Protein AF-A0A927MYW9-F1 (afdb_monomer)

Radius of gyration: 26.72 Å; Cα contacts (8 Å, |Δi|>4): 398; chains: 1; bounding box: 83×82×39 Å

Foldseek 3Di:
DDDDDFQPPADALVPFDQDAQFDPVLLVQLVVQLVLCLQAPQDDGDRDPPSDPSNHDPLCSNLSSPDALPFEEEEAEDPVGGRRRVSSVSSCVRHVHHHDQQLQGQEYEYAADGLSPLNHDLADPVCSNRGHAYSYEFRDKDDDDDDPPWAKDWDWDDDRNYPGIHIMITTRDHVVSVVSVCVSLDDPDPDDDDPPDPPSSHHYNYDDDDDDDDDDPDPDPDDDDDDDDDDDDDDDDDDDDDDDDDDDD

pLDDT: mean 72.24, std 26.51, range [19.58, 98.44]

Nearest PDB structures (foldseek):
  7z19-assembly1_B  TM=7.738E-01  e=2.610E-08  Escherichia coli
  7z19-assembly1_F  TM=7.400E-01  e=6.288E-08  Escherichia coli

Mean predicted aligned error: 13.54 Å

InterPro domains:
  IPR008772 Bacterial phosphonate metabolism, PhnH [PF05845] (25-181)
  IPR038058 PhnH-like superfamily [G3DSA:3.40.50.11310] (21-185)
  IPR038058 PhnH-like superfamily [SSF159709] (27-182)

Structure (mmCIF, N/CA/C/O backbone):
data_AF-A0A927MYW9-F1
#
_entry.id   AF-A0A927MYW9-F1
#
loop_
_atom_site.group_PDB
_atom_site.id
_atom_site.type_symbol
_atom_site.label_atom_id
_atom_site.label_alt_id
_atom_site.label_comp_id
_atom_site.label_asym_id
_atom_site.label_entity_id
_atom_site.label_seq_id
_atom_site.pdbx_PDB_ins_code
_atom_site.Cartn_x
_atom_site.Cartn_y
_atom_site.Cartn_z
_atom_site.occupancy
_atom_site.B_iso_or_equiv
_atom_site.auth_seq_id
_atom_site.auth_comp_id
_atom_site.auth_asym_id
_atom_site.auth_atom_id
_atom_site.pdbx_PDB_model_num
ATOM 1 N N . MET A 1 1 ? -16.262 -13.239 -12.801 1.00 37.88 1 MET A N 1
ATOM 2 C CA . MET A 1 1 ? -16.946 -12.351 -11.835 1.00 37.88 1 MET A CA 1
ATOM 3 C C . MET A 1 1 ? -16.305 -10.982 -11.973 1.00 37.88 1 MET A C 1
ATOM 5 O O . MET A 1 1 ? -15.136 -10.838 -11.651 1.00 37.88 1 MET A O 1
ATOM 9 N N . THR A 1 2 ? -17.023 -10.043 -12.575 1.00 35.66 2 THR A N 1
ATOM 10 C CA . THR A 1 2 ? -16.534 -8.723 -12.994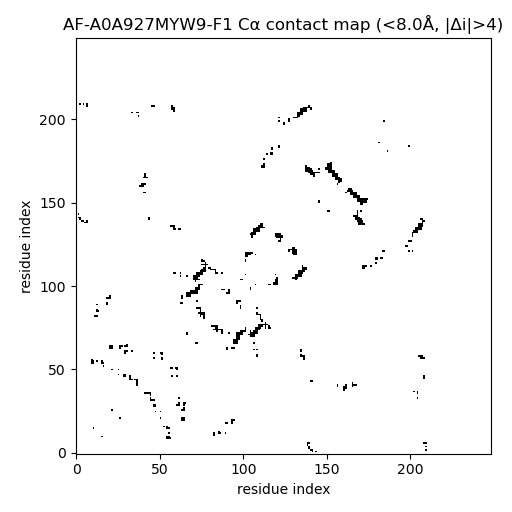 1.00 35.66 2 THR A CA 1
ATOM 11 C C . THR A 1 2 ? -16.498 -7.770 -11.798 1.00 35.66 2 THR A C 1
ATOM 13 O O . THR A 1 2 ? -17.483 -7.691 -11.069 1.00 35.66 2 THR A O 1
ATOM 16 N N . LEU A 1 3 ? -15.393 -7.052 -11.582 1.00 40.16 3 LEU A N 1
ATOM 17 C CA . LEU A 1 3 ? -15.309 -5.970 -10.594 1.00 40.16 3 LEU A CA 1
ATOM 18 C C . LEU A 1 3 ? -15.014 -4.659 -11.329 1.00 40.16 3 LEU A C 1
ATOM 20 O O . LEU A 1 3 ? -13.873 -4.217 -11.407 1.00 40.16 3 LEU A O 1
ATOM 24 N N . THR A 1 4 ? -16.047 -4.050 -11.906 1.00 34.31 4 THR A N 1
ATOM 25 C CA . THR A 1 4 ? -15.980 -2.677 -12.419 1.00 34.31 4 THR A CA 1
ATOM 26 C C . THR A 1 4 ? -16.452 -1.757 -11.301 1.00 34.31 4 THR A C 1
ATOM 28 O O . THR A 1 4 ? -17.640 -1.736 -10.990 1.00 34.31 4 THR A O 1
ATOM 31 N N . ALA A 1 5 ? -15.548 -1.011 -10.668 1.00 42.38 5 ALA A N 1
ATOM 32 C CA . ALA A 1 5 ? -15.957 0.081 -9.793 1.00 42.38 5 ALA A CA 1
ATOM 33 C C . ALA A 1 5 ? -15.071 1.303 -9.997 1.00 42.38 5 ALA A C 1
ATOM 35 O O . ALA A 1 5 ? -13.843 1.229 -10.000 1.00 42.38 5 ALA A O 1
ATOM 36 N N . THR A 1 6 ? -15.735 2.442 -10.129 1.00 40.94 6 THR A N 1
ATOM 37 C CA . THR A 1 6 ? -15.137 3.762 -10.004 1.00 40.94 6 THR A CA 1
ATOM 38 C C . THR A 1 6 ? -14.685 3.929 -8.557 1.00 40.94 6 THR A C 1
ATOM 40 O O . THR A 1 6 ? -15.518 4.030 -7.660 1.00 40.94 6 THR A O 1
ATOM 43 N N . THR A 1 7 ? -13.373 3.923 -8.307 1.00 50.31 7 THR A N 1
ATOM 44 C CA . THR A 1 7 ? -12.825 4.293 -6.994 1.00 50.31 7 THR A CA 1
ATOM 45 C C . THR A 1 7 ? -13.326 5.696 -6.633 1.00 50.31 7 THR A C 1
ATOM 47 O O . THR A 1 7 ? -13.130 6.600 -7.454 1.00 50.31 7 THR A O 1
ATOM 50 N N . PRO A 1 8 ? -13.948 5.914 -5.458 1.00 50.91 8 PRO A N 1
ATOM 51 C CA . PRO A 1 8 ? -14.267 7.266 -5.020 1.00 50.91 8 PRO A CA 1
ATOM 52 C C . PRO A 1 8 ? -12.978 8.106 -4.952 1.00 50.91 8 PRO A C 1
ATOM 54 O O . PRO A 1 8 ? -11.898 7.557 -4.672 1.00 50.91 8 PRO A O 1
ATOM 57 N N . PRO A 1 9 ? -13.048 9.419 -5.247 1.00 55.31 9 PRO A N 1
ATOM 58 C CA . PRO A 1 9 ? -11.905 10.303 -5.062 1.00 55.31 9 PRO A CA 1
ATOM 59 C C . PRO A 1 9 ? -11.421 10.171 -3.618 1.00 55.31 9 PRO A C 1
ATOM 61 O O . PRO A 1 9 ? -12.226 10.097 -2.691 1.00 55.31 9 PRO A O 1
ATOM 64 N N . CYS A 1 10 ? -10.105 10.053 -3.429 1.00 60.91 10 CYS A N 1
ATOM 65 C CA . CYS A 1 10 ? -9.566 10.040 -2.077 1.00 60.91 10 CYS A CA 1
ATOM 66 C C . CYS A 1 10 ? -9.876 11.372 -1.420 1.00 60.91 10 CYS A C 1
ATOM 68 O O . CYS A 1 10 ? -9.510 12.404 -1.980 1.00 60.91 10 CYS A O 1
ATOM 70 N N . THR A 1 11 ? -10.453 11.357 -0.227 1.00 76.75 11 THR A N 1
ATOM 71 C CA . THR A 1 11 ? -10.378 12.540 0.618 1.00 76.75 11 THR A CA 1
ATOM 72 C C . THR A 1 11 ? -8.920 12.744 1.025 1.00 76.75 11 THR A C 1
ATOM 74 O O . THR A 1 11 ? -8.195 11.760 1.249 1.00 76.75 11 THR A O 1
ATOM 77 N N . ALA A 1 12 ? -8.475 13.999 1.081 1.00 85.81 12 ALA A N 1
ATOM 78 C CA . ALA A 1 12 ? -7.130 14.316 1.533 1.00 85.81 12 ALA A CA 1
ATOM 79 C C . ALA A 1 12 ? -6.931 13.789 2.969 1.00 85.81 12 ALA A C 1
ATOM 81 O O . ALA A 1 12 ? -7.894 13.753 3.739 1.00 85.81 12 ALA A O 1
ATOM 82 N N . PRO A 1 13 ? -5.711 13.386 3.366 1.00 89.25 13 PRO A N 1
ATOM 83 C CA . PRO A 1 13 ? -5.468 12.831 4.699 1.00 89.25 13 PRO A CA 1
ATOM 84 C C . PRO A 1 13 ? -5.911 13.738 5.854 1.00 89.25 13 PRO A C 1
ATOM 86 O O . PRO A 1 13 ? -6.336 13.242 6.893 1.00 89.25 13 PRO A O 1
ATOM 89 N N . ASN A 1 14 ? -5.863 15.059 5.663 1.00 88.12 14 ASN A N 1
ATOM 90 C CA . ASN A 1 14 ? -6.309 16.039 6.659 1.00 88.12 14 ASN A CA 1
ATOM 91 C C . ASN A 1 14 ? -7.825 16.012 6.912 1.00 88.12 14 ASN A C 1
ATOM 93 O O . ASN A 1 14 ? -8.270 16.440 7.973 1.00 88.12 14 ASN A O 1
ATOM 97 N N . ASP A 1 15 ? -8.598 15.472 5.972 1.00 90.56 15 ASP A N 1
ATOM 98 C CA . ASP A 1 15 ? -10.052 15.341 6.063 1.00 90.56 15 ASP A CA 1
ATOM 99 C C . ASP A 1 15 ? -10.475 13.936 6.520 1.00 90.56 15 ASP A C 1
ATOM 101 O O . ASP A 1 15 ? -11.664 13.602 6.549 1.00 90.56 15 ASP A O 1
ATOM 105 N N . TRP A 1 16 ? -9.515 13.059 6.830 1.00 93.38 16 TRP A N 1
ATOM 106 C CA . TRP A 1 16 ? -9.838 11.740 7.351 1.00 93.38 16 TRP A CA 1
ATOM 107 C C . TRP A 1 16 ? -10.430 11.849 8.757 1.00 93.38 16 TRP A C 1
ATOM 109 O O . TRP A 1 16 ? -10.003 12.682 9.563 1.00 93.38 16 TRP A O 1
ATOM 119 N N . PRO A 1 17 ? -11.376 10.962 9.111 1.00 92.62 17 PRO A N 1
ATOM 120 C CA . PRO A 1 17 ? -11.750 10.800 10.505 1.00 92.62 17 PRO A CA 1
ATOM 121 C C . PRO A 1 17 ? -10.520 10.397 11.324 1.00 92.62 17 PRO A C 1
ATOM 123 O O . PRO A 1 17 ? -9.561 9.821 10.802 1.00 92.62 17 PRO A O 1
ATOM 126 N N . THR A 1 18 ? -10.563 10.642 12.634 1.00 93.56 18 THR A N 1
ATOM 127 C CA . THR A 1 18 ? -9.498 10.200 13.539 1.00 93.56 18 THR A CA 1
ATOM 128 C C . THR A 1 18 ? -9.282 8.694 13.405 1.00 93.56 18 THR A C 1
ATOM 130 O O . THR A 1 18 ? -10.129 7.890 13.805 1.00 93.56 18 THR A O 1
ATOM 133 N N . LEU A 1 19 ? -8.131 8.319 12.850 1.00 94.06 19 LEU A N 1
ATOM 134 C CA . LEU A 1 19 ? -7.742 6.926 12.707 1.00 94.06 19 LEU A CA 1
ATOM 135 C C . LEU A 1 19 ? -7.475 6.300 14.078 1.00 94.06 19 LEU A C 1
ATOM 137 O O . LEU A 1 19 ? -6.975 6.944 15.002 1.00 94.06 19 LEU A O 1
ATOM 141 N N . ARG A 1 20 ? -7.799 5.015 14.195 1.00 94.50 20 ARG A N 1
ATOM 142 C CA . ARG A 1 20 ? -7.529 4.191 15.374 1.00 94.50 20 ARG A CA 1
ATOM 143 C C . ARG A 1 20 ? -6.823 2.916 14.942 1.00 94.50 20 ARG A C 1
ATOM 145 O O . ARG A 1 20 ? -6.935 2.506 13.787 1.00 94.50 20 ARG A O 1
ATOM 152 N N . ALA A 1 21 ? -6.117 2.293 15.881 1.00 94.88 21 ALA A N 1
ATOM 153 C CA . ALA A 1 21 ? -5.555 0.971 15.660 1.00 94.88 21 ALA A CA 1
ATOM 154 C C . ALA A 1 21 ? -6.680 -0.016 15.318 1.00 94.88 21 ALA A C 1
ATOM 156 O O . ALA A 1 21 ? -7.791 0.081 15.851 1.00 94.88 21 ALA A O 1
ATOM 157 N N . LEU A 1 22 ? -6.391 -0.959 14.423 1.00 95.94 22 LEU A N 1
ATOM 158 C CA . LEU A 1 22 ? -7.356 -1.989 14.060 1.00 95.94 22 LEU A CA 1
ATOM 159 C C . LEU A 1 22 ? -7.646 -2.885 15.274 1.00 95.94 22 LEU A C 1
ATOM 161 O O . LEU A 1 22 ? -6.708 -3.263 15.982 1.00 95.94 22 LEU A O 1
ATOM 165 N N . PRO A 1 23 ? -8.910 -3.293 15.498 1.00 96.56 23 PRO A N 1
ATOM 166 C CA . PRO A 1 23 ? -9.216 -4.365 16.439 1.00 96.56 23 PRO A CA 1
ATOM 167 C C . PRO A 1 23 ? -8.397 -5.619 16.111 1.00 96.56 23 PRO A C 1
ATOM 169 O O . PRO A 1 23 ? -8.165 -5.903 14.934 1.00 96.56 23 PRO A O 1
ATOM 172 N N . GLY A 1 24 ? -7.991 -6.386 17.128 1.00 96.44 24 GLY A N 1
ATOM 173 C CA . GLY A 1 24 ? -7.099 -7.542 16.955 1.00 96.44 24 GLY A CA 1
ATOM 174 C C . GLY A 1 24 ? -7.575 -8.533 15.885 1.00 96.44 24 GLY A C 1
ATOM 175 O O . GLY A 1 24 ? -6.798 -8.912 15.008 1.00 96.44 24 GLY A O 1
ATOM 176 N N . ASP A 1 25 ? -8.868 -8.866 15.885 1.00 97.31 25 ASP A N 1
ATOM 177 C CA . ASP A 1 25 ? -9.461 -9.772 14.895 1.00 97.31 25 ASP A CA 1
ATOM 178 C C . ASP A 1 25 ? -9.417 -9.197 13.472 1.00 97.31 25 ASP A C 1
ATOM 180 O O . ASP A 1 25 ? -9.065 -9.902 12.525 1.00 97.31 25 ASP A O 1
ATOM 184 N N . THR A 1 26 ? -9.723 -7.907 13.307 1.00 96.69 26 THR A N 1
ATOM 185 C CA . THR A 1 26 ? -9.655 -7.219 12.008 1.00 96.69 26 THR A CA 1
ATOM 186 C C . THR A 1 26 ? -8.215 -7.135 11.508 1.00 96.69 26 THR A C 1
ATOM 188 O O . THR A 1 26 ? -7.959 -7.431 10.340 1.00 96.69 26 THR A O 1
ATOM 191 N N . SER A 1 27 ? -7.268 -6.792 12.388 1.00 97.25 27 SER A N 1
ATOM 192 C CA . SER A 1 27 ? -5.836 -6.752 12.071 1.00 97.25 27 SER A CA 1
ATOM 193 C C . SER A 1 27 ? -5.341 -8.114 11.581 1.00 97.25 27 SER A C 1
ATOM 195 O O . SER A 1 27 ? -4.702 -8.214 10.533 1.00 97.25 27 SER A O 1
ATOM 197 N N . GLN A 1 28 ? -5.733 -9.196 12.261 1.00 97.69 28 GLN A N 1
ATOM 198 C CA . GLN A 1 28 ? -5.361 -10.551 11.865 1.00 97.69 28 GLN A CA 1
ATOM 199 C C . GLN A 1 28 ? -5.942 -10.946 10.501 1.00 97.69 28 GLN A C 1
ATOM 201 O O . GLN A 1 28 ? -5.243 -11.554 9.685 1.00 97.69 28 G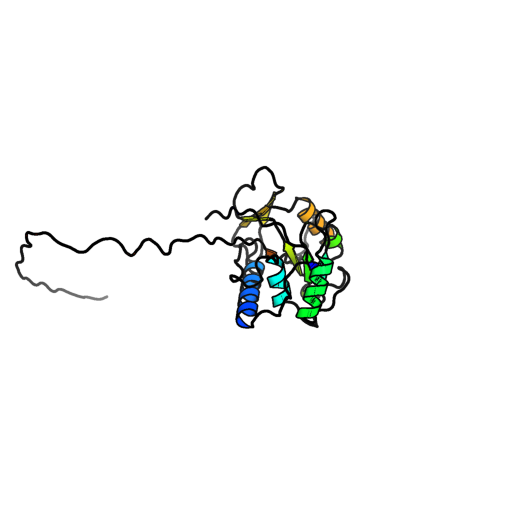LN A O 1
ATOM 206 N N . GLN A 1 29 ? -7.192 -10.576 10.217 1.00 97.00 29 GLN A N 1
ATOM 207 C CA . GLN A 1 29 ? -7.800 -10.849 8.916 1.00 97.00 29 GLN A CA 1
ATOM 208 C C . GLN A 1 29 ? -7.107 -10.069 7.788 1.00 97.00 29 GLN A C 1
ATOM 210 O O . GLN A 1 29 ? -6.850 -10.640 6.724 1.00 97.00 29 GLN A O 1
ATOM 215 N N . VAL A 1 30 ? -6.741 -8.801 8.023 1.00 96.50 30 VAL A N 1
ATOM 216 C CA . VAL A 1 30 ? -5.924 -8.008 7.086 1.00 96.50 30 VAL A CA 1
ATOM 217 C C . VAL A 1 30 ? -4.561 -8.671 6.876 1.00 96.50 30 VAL A C 1
ATOM 219 O O . VAL A 1 30 ? -4.172 -8.906 5.732 1.00 96.50 30 VAL A O 1
ATOM 222 N N . PHE A 1 31 ? -3.872 -9.068 7.950 1.00 96.50 31 PHE A N 1
ATOM 223 C CA . PHE A 1 31 ? -2.604 -9.798 7.877 1.00 96.50 31 PHE A CA 1
ATOM 224 C C . PHE A 1 31 ? -2.725 -11.064 7.017 1.00 96.50 31 PHE A C 1
ATOM 226 O O . PHE A 1 31 ? -1.898 -11.294 6.135 1.00 96.50 31 PHE A O 1
ATOM 233 N N . ARG A 1 32 ? -3.778 -11.872 7.206 1.00 96.12 32 ARG A N 1
ATOM 234 C CA . ARG A 1 32 ? -4.016 -13.086 6.403 1.00 96.12 32 ARG A CA 1
ATOM 235 C C . ARG A 1 32 ? -4.283 -12.779 4.932 1.00 96.12 32 ARG A C 1
ATOM 237 O O . ARG A 1 32 ? -3.805 -13.518 4.065 1.00 96.12 32 ARG A O 1
ATOM 244 N N . ALA A 1 33 ? -5.027 -11.714 4.638 1.00 93.31 33 ALA A N 1
ATOM 245 C CA . ALA A 1 33 ? -5.262 -11.268 3.268 1.00 93.31 33 ALA A CA 1
ATOM 246 C C . ALA A 1 33 ? -3.949 -10.843 2.590 1.00 93.31 33 ALA A C 1
ATOM 248 O O . ALA A 1 33 ? -3.693 -11.254 1.453 1.00 93.31 33 ALA A O 1
ATOM 249 N N . CYS A 1 34 ? -3.087 -10.116 3.310 1.00 93.62 34 CYS A N 1
ATOM 250 C CA . CYS A 1 34 ? -1.749 -9.746 2.855 1.00 93.62 34 CYS A CA 1
ATOM 251 C C . CYS A 1 34 ? -0.868 -10.981 2.637 1.00 93.62 34 CYS A C 1
ATOM 253 O O . CYS A 1 34 ? -0.324 -11.162 1.552 1.00 93.62 34 CYS A O 1
ATOM 255 N N . LEU A 1 35 ? -0.777 -11.882 3.620 1.00 92.62 35 LEU A N 1
ATOM 256 C CA . LEU A 1 35 ? 0.000 -13.120 3.520 1.00 92.62 35 LEU A CA 1
ATOM 257 C C . LEU A 1 35 ? -0.418 -13.943 2.293 1.00 92.62 35 LEU A C 1
ATOM 259 O O . LEU A 1 35 ? 0.432 -14.431 1.553 1.00 92.62 35 LEU A O 1
ATOM 263 N N . THR A 1 36 ? -1.726 -14.061 2.054 1.00 89.94 36 THR A N 1
ATOM 264 C CA . THR A 1 36 ? -2.269 -14.798 0.907 1.00 89.94 36 THR A CA 1
ATOM 265 C C . THR A 1 36 ? -1.873 -14.148 -0.417 1.00 89.94 36 THR A C 1
ATOM 267 O O . THR A 1 36 ? -1.404 -14.855 -1.308 1.00 89.94 36 THR A O 1
ATOM 270 N N . ALA A 1 37 ? -2.006 -12.822 -0.540 1.00 88.44 37 ALA A N 1
ATOM 271 C CA . ALA A 1 37 ? -1.615 -12.089 -1.747 1.00 88.44 37 ALA A CA 1
ATOM 272 C C . ALA A 1 37 ? -0.109 -12.216 -2.032 1.00 88.44 37 ALA A C 1
ATOM 274 O O . ALA A 1 37 ? 0.302 -12.431 -3.170 1.00 88.44 37 ALA A O 1
ATOM 275 N N . LEU A 1 38 ? 0.717 -12.152 -0.985 1.00 86.62 38 LEU A N 1
ATOM 276 C CA . LEU A 1 38 ? 2.171 -12.264 -1.100 1.00 86.62 38 LEU A CA 1
ATOM 277 C C . LEU A 1 38 ? 2.638 -13.690 -1.420 1.00 86.62 38 LEU A C 1
ATOM 279 O O . LEU A 1 38 ? 3.631 -13.867 -2.122 1.00 86.62 38 LEU A O 1
ATOM 283 N N . ALA A 1 39 ? 1.941 -14.708 -0.909 1.00 87.38 39 ALA A N 1
ATOM 284 C CA . ALA A 1 39 ? 2.246 -16.113 -1.170 1.00 87.38 39 ALA A CA 1
ATOM 285 C C . ALA A 1 39 ? 1.733 -16.601 -2.535 1.00 87.38 39 ALA A C 1
ATOM 287 O O . ALA A 1 39 ? 2.205 -1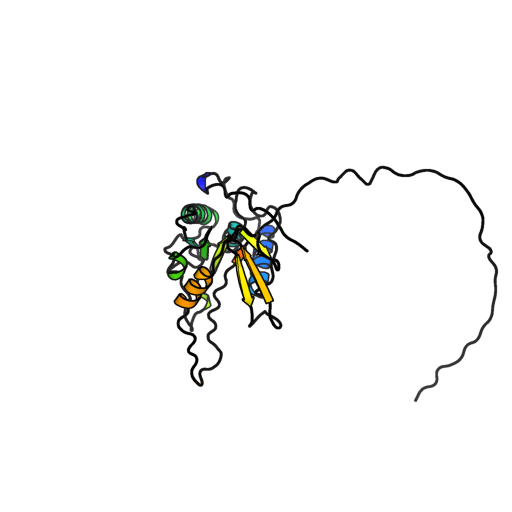7.624 -3.033 1.00 87.38 39 ALA A O 1
ATOM 288 N N . ARG A 1 40 ? 0.754 -15.904 -3.129 1.00 87.00 40 ARG A N 1
ATOM 289 C CA . ARG A 1 40 ? 0.129 -16.253 -4.414 1.00 87.00 40 ARG A CA 1
ATOM 290 C C . ARG A 1 40 ? 0.055 -15.025 -5.328 1.00 87.00 40 ARG A C 1
ATOM 292 O O . ARG A 1 40 ? -1.031 -14.468 -5.506 1.00 87.00 40 ARG A O 1
ATOM 299 N N . PRO A 1 41 ? 1.188 -14.595 -5.914 1.00 86.25 41 PRO A N 1
ATOM 300 C CA . PRO A 1 41 ? 1.210 -13.446 -6.812 1.00 86.25 41 PRO A CA 1
ATOM 301 C C . PRO A 1 41 ? 0.189 -13.591 -7.948 1.00 86.25 41 PRO A C 1
ATOM 303 O O . PRO A 1 41 ? 0.059 -14.659 -8.543 1.00 86.25 41 PRO A O 1
ATOM 306 N N . GLY A 1 42 ? -0.546 -12.516 -8.237 1.00 83.00 42 GLY A N 1
ATOM 307 C CA . GLY A 1 42 ? -1.635 -12.505 -9.224 1.00 83.00 42 GLY A CA 1
ATOM 308 C C . GLY A 1 42 ? -3.010 -12.857 -8.658 1.00 83.00 42 GLY A C 1
ATOM 309 O O . GLY A 1 42 ? -4.016 -12.580 -9.300 1.00 83.00 42 GLY A O 1
ATOM 310 N N . MET A 1 43 ? -3.091 -13.399 -7.439 1.00 83.62 43 MET A N 1
ATOM 311 C CA . MET A 1 43 ? -4.372 -13.602 -6.765 1.00 83.62 43 MET A CA 1
ATOM 312 C C . MET A 1 43 ? -4.848 -12.299 -6.111 1.00 83.62 43 MET A C 1
ATOM 314 O O . MET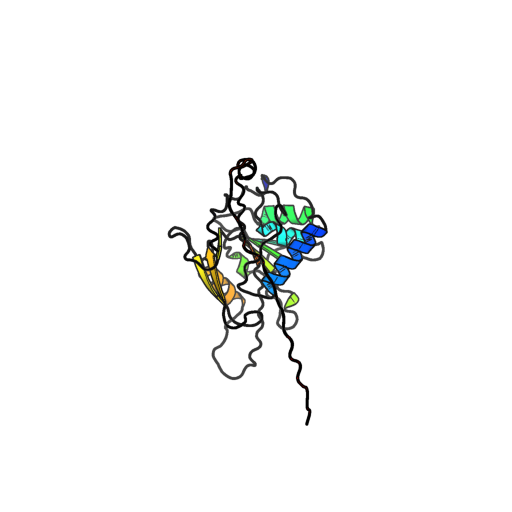 A 1 43 ? -4.216 -11.795 -5.183 1.00 83.62 43 MET A O 1
ATOM 318 N N . VAL A 1 44 ? -6.002 -11.785 -6.543 1.00 86.50 44 VAL A N 1
ATOM 319 C CA . VAL A 1 44 ? -6.667 -10.654 -5.879 1.00 86.50 44 VAL A CA 1
ATOM 320 C C . VAL A 1 44 ? -7.320 -11.140 -4.583 1.00 86.50 44 VAL A C 1
ATOM 322 O O . VAL A 1 44 ? -8.204 -12.000 -4.604 1.00 86.50 44 VAL A O 1
ATOM 325 N N . THR A 1 45 ? -6.898 -10.587 -3.446 1.00 88.06 45 THR A N 1
ATOM 326 C CA . THR A 1 45 ? -7.499 -10.856 -2.134 1.00 88.06 45 THR A CA 1
ATOM 327 C C . THR A 1 45 ? -8.372 -9.687 -1.696 1.00 88.06 45 THR A C 1
ATOM 329 O O . THR A 1 45 ? -8.123 -8.531 -2.035 1.00 88.06 45 THR A O 1
ATOM 332 N N . ARG A 1 46 ? -9.436 -9.988 -0.947 1.00 88.38 46 ARG A N 1
ATOM 333 C CA . ARG A 1 46 ? -10.308 -8.963 -0.370 1.00 88.38 46 ARG A CA 1
ATOM 334 C C . ARG A 1 46 ? -9.896 -8.695 1.067 1.00 88.38 46 ARG A C 1
ATOM 336 O O . ARG A 1 46 ? -9.751 -9.629 1.851 1.00 88.38 46 ARG A O 1
ATOM 343 N N . LEU A 1 47 ? -9.746 -7.418 1.397 1.00 89.94 47 LEU A N 1
ATOM 344 C CA . LEU A 1 47 ? -9.630 -6.972 2.781 1.00 89.94 47 LEU A CA 1
ATOM 345 C C . LEU A 1 47 ? -10.995 -7.065 3.490 1.00 89.94 47 LEU A C 1
ATOM 347 O O . LEU A 1 47 ? -12.023 -7.008 2.805 1.00 89.94 47 LEU A O 1
ATOM 351 N N . PRO A 1 48 ? -11.024 -7.204 4.829 1.00 91.06 48 PRO A N 1
ATOM 352 C CA . PRO A 1 48 ? -12.263 -7.268 5.600 1.00 91.06 48 PRO A CA 1
ATOM 353 C C . PRO A 1 48 ? -13.126 -6.028 5.396 1.00 91.06 48 PRO A C 1
ATOM 355 O O . PRO A 1 48 ? -12.612 -4.912 5.275 1.00 91.06 48 PRO A O 1
ATOM 358 N N . ALA A 1 49 ? -14.444 -6.219 5.376 1.00 88.81 49 ALA A N 1
ATOM 359 C CA . ALA A 1 49 ? -15.360 -5.111 5.174 1.00 88.81 49 ALA A CA 1
ATOM 360 C C . ALA A 1 49 ? -15.308 -4.107 6.331 1.00 88.81 49 ALA A C 1
ATOM 362 O O . ALA A 1 49 ? -15.298 -4.514 7.490 1.00 88.81 49 ALA A O 1
ATOM 363 N N . GLY A 1 50 ? -15.249 -2.810 6.014 1.00 89.19 50 GLY A N 1
ATOM 364 C CA . GLY A 1 50 ? -15.186 -1.750 7.023 1.00 89.19 50 GLY A CA 1
ATOM 365 C C . GLY A 1 50 ? -13.914 -1.772 7.876 1.00 89.19 50 GLY A C 1
ATOM 366 O O . GLY A 1 50 ? -13.908 -1.205 8.965 1.00 89.19 50 GLY A O 1
ATOM 367 N N . CYS A 1 51 ? -12.837 -2.433 7.422 1.00 91.19 51 CYS A N 1
ATOM 368 C CA . CYS A 1 51 ? -11.562 -2.428 8.149 1.00 91.19 51 CYS A CA 1
ATOM 369 C C . CYS A 1 51 ? -10.967 -1.020 8.287 1.00 91.19 51 CYS A C 1
ATOM 371 O O . CYS A 1 51 ? -10.254 -0.753 9.247 1.00 91.19 51 CYS A O 1
ATOM 373 N N . VAL A 1 52 ? -11.294 -0.118 7.364 1.00 92.50 52 VAL A N 1
ATOM 374 C CA . VAL A 1 52 ? -11.042 1.320 7.461 1.00 92.50 52 VAL A CA 1
ATOM 375 C C . VAL A 1 52 ? -12.328 2.079 7.112 1.00 92.50 52 VAL A C 1
ATOM 377 O O . VAL A 1 52 ? -13.177 1.516 6.415 1.00 92.50 52 VAL A O 1
ATOM 380 N N . PRO A 1 53 ? -12.502 3.327 7.588 1.00 91.25 53 PRO A N 1
ATOM 381 C CA . PRO A 1 53 ? -13.626 4.174 7.188 1.00 91.25 53 PRO A CA 1
ATOM 382 C C . PRO A 1 53 ? -13.674 4.386 5.670 1.00 91.25 53 PRO A C 1
ATOM 384 O O . PRO A 1 53 ? -12.627 4.466 5.038 1.00 91.25 53 PRO A O 1
ATOM 387 N N . ASP A 1 54 ? -14.866 4.555 5.092 1.00 87.12 54 ASP A N 1
ATOM 388 C CA . ASP A 1 54 ? -15.044 4.656 3.630 1.00 87.12 54 ASP A CA 1
ATOM 389 C C . ASP A 1 54 ? -14.316 5.853 2.988 1.00 87.12 54 ASP A C 1
ATOM 391 O O . ASP A 1 54 ? -13.947 5.805 1.814 1.00 87.12 54 ASP A O 1
ATOM 395 N N . SER A 1 55 ? -14.075 6.923 3.752 1.00 88.56 55 SER A N 1
ATOM 396 C CA . SER A 1 55 ? -13.296 8.088 3.311 1.00 88.56 55 SER A CA 1
ATOM 397 C C . SER A 1 55 ? -11.781 7.841 3.290 1.00 88.56 55 SER A C 1
ATOM 399 O O . SER A 1 55 ? -11.029 8.659 2.762 1.00 88.56 55 SER A O 1
ATOM 401 N N . VAL A 1 56 ? -11.322 6.728 3.870 1.00 90.75 56 VAL A N 1
ATOM 402 C CA . VAL A 1 56 ? -9.912 6.348 3.974 1.00 90.75 56 VAL A CA 1
ATOM 403 C C . VAL A 1 56 ? -9.627 5.260 2.937 1.00 90.75 56 VAL A C 1
ATOM 405 O O . VAL A 1 56 ? -10.300 4.229 2.904 1.00 90.75 56 VAL A O 1
ATOM 408 N N . PRO A 1 57 ? -8.615 5.431 2.075 1.00 91.00 57 PRO A N 1
ATOM 409 C CA . PRO A 1 57 ? -8.337 4.451 1.042 1.00 91.00 57 PRO A CA 1
ATOM 410 C C . PRO A 1 57 ? -7.842 3.125 1.630 1.00 91.00 57 PRO A C 1
ATOM 412 O O . PRO A 1 57 ? -6.974 3.085 2.498 1.00 91.00 57 PRO A O 1
ATOM 415 N N . ALA A 1 58 ? -8.343 2.015 1.083 1.00 90.56 58 ALA A N 1
ATOM 416 C CA . ALA A 1 58 ? -8.090 0.663 1.590 1.00 90.56 58 ALA A CA 1
ATOM 417 C C . ALA A 1 58 ? -6.603 0.256 1.648 1.00 90.56 58 ALA A C 1
ATOM 419 O O . ALA A 1 58 ? -6.241 -0.627 2.424 1.00 90.56 58 ALA A O 1
ATOM 420 N N . VAL A 1 59 ? -5.732 0.921 0.877 1.00 93.31 59 VAL A N 1
ATOM 421 C CA . VAL A 1 59 ? -4.266 0.752 0.930 1.00 93.31 59 VAL A CA 1
ATOM 422 C C . VAL A 1 59 ? -3.674 1.038 2.310 1.00 93.31 59 VAL A C 1
ATOM 424 O O . VAL A 1 59 ? -2.603 0.539 2.647 1.00 93.31 59 VAL A O 1
ATOM 427 N N . VAL A 1 60 ? -4.393 1.797 3.133 1.00 95.62 60 VAL A N 1
ATOM 428 C CA . VAL A 1 60 ? -4.010 2.118 4.504 1.00 95.62 60 VAL A CA 1
ATOM 429 C C . VAL A 1 60 ? -4.146 0.910 5.435 1.00 95.62 60 VAL A C 1
ATOM 431 O O . VAL A 1 60 ? -3.379 0.788 6.387 1.00 95.62 60 VAL A O 1
ATOM 434 N N . ALA A 1 61 ? -5.077 -0.013 5.170 1.00 96.00 61 ALA A N 1
ATOM 435 C CA . ALA A 1 61 ? -5.348 -1.127 6.078 1.00 96.00 61 ALA A CA 1
ATOM 436 C C . ALA A 1 61 ? -4.137 -2.065 6.272 1.00 96.00 61 ALA A C 1
ATOM 438 O O . ALA A 1 61 ? -3.824 -2.366 7.425 1.00 96.00 61 ALA A O 1
ATOM 439 N N . PRO A 1 62 ? -3.400 -2.491 5.221 1.00 96.31 62 PRO A N 1
ATOM 440 C CA . PRO A 1 62 ? -2.145 -3.219 5.398 1.00 96.31 62 PRO A CA 1
ATOM 441 C C . PRO A 1 62 ? -1.116 -2.475 6.249 1.00 96.31 62 PRO A C 1
ATOM 443 O O . PRO A 1 62 ? -0.460 -3.105 7.069 1.00 96.31 62 PRO A O 1
ATOM 446 N N . VAL A 1 63 ? -0.993 -1.153 6.094 1.00 96.81 63 VAL A N 1
ATOM 447 C CA . VAL A 1 63 ? -0.057 -0.354 6.896 1.00 96.81 63 VAL A CA 1
ATOM 448 C C . VAL A 1 63 ? -0.481 -0.387 8.365 1.00 96.81 63 VAL A C 1
ATOM 450 O O . VAL A 1 63 ? 0.304 -0.793 9.212 1.00 96.81 63 VAL A O 1
ATOM 453 N N . LEU A 1 64 ? -1.753 -0.101 8.662 1.00 97.38 64 LEU A N 1
ATOM 454 C CA . LEU A 1 64 ? -2.296 -0.173 10.025 1.00 97.38 64 LEU A CA 1
ATOM 455 C C . LEU A 1 64 ? -2.136 -1.551 10.686 1.00 97.38 64 LEU A C 1
ATOM 457 O O . LEU A 1 64 ? -1.988 -1.622 11.902 1.00 97.38 64 LEU A O 1
ATOM 461 N N . ALA A 1 65 ? -2.216 -2.635 9.912 1.00 97.25 65 ALA A N 1
ATOM 462 C CA . ALA A 1 65 ? -2.127 -3.998 10.434 1.00 97.25 65 ALA A CA 1
ATOM 463 C C . ALA A 1 65 ? -0.686 -4.495 10.622 1.00 97.25 65 ALA A C 1
ATOM 465 O O . ALA A 1 65 ? -0.455 -5.374 11.449 1.00 97.25 65 ALA A O 1
ATOM 466 N N . LEU A 1 66 ? 0.259 -4.004 9.813 1.00 96.56 66 LEU A N 1
ATOM 467 C CA . LEU A 1 66 ? 1.604 -4.580 9.706 1.00 96.56 66 LEU A CA 1
ATOM 468 C C . LEU A 1 66 ? 2.710 -3.693 10.270 1.00 96.56 66 LEU A C 1
ATOM 470 O O . LEU A 1 66 ? 3.813 -4.202 10.468 1.00 96.56 66 LEU A O 1
ATOM 474 N N . THR A 1 67 ? 2.455 -2.401 10.494 1.00 97.31 67 THR A N 1
ATOM 475 C CA . THR A 1 67 ? 3.476 -1.508 11.045 1.00 97.31 67 THR A CA 1
ATOM 476 C C . THR A 1 67 ? 3.381 -1.358 12.557 1.00 97.31 67 THR A C 1
ATOM 478 O O . THR A 1 67 ? 2.291 -1.218 13.106 1.00 97.31 67 THR A O 1
ATOM 481 N N . ASP A 1 68 ? 4.539 -1.309 13.203 1.00 96.69 68 ASP A N 1
ATOM 482 C CA . ASP A 1 68 ? 4.759 -1.030 14.615 1.00 96.69 68 ASP A CA 1
ATOM 483 C C . ASP A 1 68 ? 6.027 -0.167 14.823 1.00 96.69 68 ASP A C 1
ATOM 485 O O . ASP A 1 68 ? 6.652 0.316 13.872 1.00 96.69 68 ASP A O 1
ATOM 489 N N . LEU A 1 69 ? 6.440 0.006 16.084 1.00 97.06 69 LEU A N 1
ATOM 490 C CA . LEU A 1 69 ? 7.624 0.775 16.497 1.00 97.06 69 LEU A CA 1
ATOM 491 C C . LEU A 1 69 ? 8.941 0.365 15.802 1.00 97.06 69 LEU A C 1
ATOM 493 O O . LEU A 1 69 ? 9.860 1.185 15.683 1.00 97.06 69 LEU A O 1
ATOM 497 N N . MET A 1 70 ? 9.050 -0.887 15.361 1.00 95.75 70 MET A N 1
ATOM 498 C CA . MET A 1 70 ? 10.246 -1.486 14.766 1.00 95.75 70 MET A CA 1
ATOM 499 C C . MET A 1 70 ? 10.210 -1.512 13.237 1.00 95.75 70 MET A C 1
ATOM 501 O O . MET A 1 70 ? 11.214 -1.858 12.608 1.00 95.75 70 MET A O 1
ATOM 505 N N . THR A 1 71 ? 9.103 -1.095 12.622 1.00 95.69 71 THR A N 1
ATOM 506 C CA . THR A 1 71 ? 8.947 -1.050 11.166 1.00 95.69 71 THR A CA 1
ATOM 507 C C . THR A 1 71 ? 8.817 0.396 10.679 1.00 95.69 71 THR A C 1
ATOM 509 O O . THR A 1 71 ? 7.713 0.942 10.633 1.00 95.69 71 THR A O 1
ATOM 512 N N . PRO A 1 72 ? 9.928 1.052 10.304 1.00 97.62 72 PRO A N 1
ATOM 513 C CA . PRO A 1 72 ? 9.876 2.377 9.706 1.00 97.62 72 PRO A CA 1
ATOM 514 C C . PRO A 1 72 ? 8.934 2.459 8.500 1.00 97.62 72 PRO A C 1
ATOM 516 O O . PRO A 1 72 ? 8.931 1.568 7.649 1.00 97.62 72 PRO A O 1
ATOM 519 N N . LEU A 1 73 ? 8.180 3.547 8.415 1.00 97.88 73 LEU A N 1
ATOM 520 C CA . LEU A 1 73 ? 7.216 3.833 7.355 1.00 97.88 73 LEU A CA 1
ATOM 521 C C . LEU A 1 73 ? 7.660 5.076 6.576 1.00 97.88 73 LEU A C 1
ATOM 523 O O . LEU A 1 73 ? 8.298 5.969 7.128 1.00 97.88 73 LEU A O 1
ATOM 527 N N . THR A 1 74 ? 7.299 5.158 5.303 1.00 98.44 74 THR A N 1
ATOM 528 C CA . THR A 1 74 ? 7.395 6.386 4.514 1.00 98.44 74 THR A CA 1
ATOM 529 C C . THR A 1 74 ? 6.150 6.570 3.652 1.00 98.44 74 THR A C 1
ATOM 531 O O . THR A 1 74 ? 5.472 5.597 3.312 1.00 98.44 74 THR A O 1
ATOM 534 N N . GLY A 1 75 ? 5.856 7.814 3.292 1.00 97.81 75 GLY A N 1
ATOM 535 C CA . GLY A 1 75 ? 4.885 8.150 2.259 1.00 97.81 75 GLY A CA 1
ATOM 536 C C . GLY A 1 75 ? 5.612 8.587 0.994 1.00 97.81 75 GLY A C 1
ATOM 537 O O . GLY A 1 75 ? 6.551 9.374 1.082 1.00 97.81 75 GLY A O 1
ATOM 538 N N . LEU A 1 76 ? 5.187 8.077 -0.158 1.00 95.69 76 LEU A N 1
ATOM 539 C CA . LEU A 1 76 ? 5.726 8.438 -1.466 1.00 95.69 76 LEU A CA 1
ATOM 540 C C . LEU A 1 76 ? 4.686 9.260 -2.219 1.00 95.69 76 LEU A C 1
ATOM 542 O O . LEU A 1 76 ? 3.670 8.722 -2.673 1.00 95.69 76 LEU A O 1
ATOM 546 N N . ASP A 1 77 ? 4.928 10.561 -2.333 1.00 93.69 77 ASP A N 1
ATOM 547 C CA . ASP A 1 77 ? 4.032 11.435 -3.081 1.00 93.69 77 ASP A CA 1
ATOM 548 C C . ASP A 1 77 ? 4.285 11.301 -4.583 1.00 93.69 77 ASP A C 1
ATOM 550 O O . ASP A 1 77 ? 5.414 11.107 -5.041 1.00 93.69 77 ASP A O 1
ATOM 554 N N . ALA A 1 78 ? 3.213 11.415 -5.356 1.00 89.19 78 ALA A N 1
ATOM 555 C CA . ALA A 1 78 ? 3.280 11.671 -6.786 1.00 89.19 78 ALA A CA 1
ATOM 556 C C . ALA A 1 78 ? 2.873 13.126 -7.035 1.00 89.19 78 ALA A C 1
ATOM 558 O O . ALA A 1 78 ? 2.077 13.682 -6.276 1.00 89.19 78 ALA A O 1
ATOM 559 N N . ALA A 1 79 ? 3.382 13.739 -8.106 1.00 84.38 79 ALA A N 1
ATOM 560 C CA . ALA A 1 79 ? 3.068 15.131 -8.430 1.00 84.38 79 ALA A CA 1
ATOM 561 C C . ALA A 1 79 ? 1.556 15.350 -8.628 1.00 84.38 79 ALA A C 1
ATOM 563 O O . ALA A 1 79 ? 1.020 16.392 -8.262 1.00 84.38 79 ALA A O 1
ATOM 564 N N . GLU A 1 80 ? 0.866 14.352 -9.179 1.00 84.44 80 GLU A N 1
ATOM 565 C CA . GLU A 1 80 ? -0.561 14.395 -9.487 1.00 84.44 80 GLU A CA 1
ATOM 566 C C . GLU A 1 80 ? -1.448 14.072 -8.278 1.00 84.44 80 GLU A C 1
ATOM 568 O O . GLU A 1 80 ? -2.608 14.480 -8.236 1.00 84.44 80 GLU A O 1
ATOM 573 N N . VAL A 1 81 ? -0.928 13.308 -7.312 1.00 84.31 81 VAL A N 1
ATOM 574 C CA . VAL A 1 81 ? -1.673 12.845 -6.133 1.00 84.31 81 VAL A CA 1
ATOM 575 C C . VAL A 1 81 ? -0.764 12.920 -4.899 1.00 84.31 81 VAL A C 1
ATOM 577 O O . VAL A 1 81 ? -0.146 11.913 -4.530 1.00 84.31 81 VAL A O 1
ATOM 580 N N . PRO A 1 82 ? -0.668 14.101 -4.259 1.00 86.81 82 PRO A N 1
ATOM 581 C CA . PRO A 1 82 ? 0.029 14.253 -2.986 1.00 86.81 82 PRO A CA 1
ATOM 582 C C . PRO A 1 82 ? -0.796 13.657 -1.832 1.00 86.81 82 PRO A C 1
ATOM 584 O O . PRO A 1 82 ? -1.941 13.227 -2.014 1.00 86.81 82 PRO A O 1
ATOM 587 N N . GLY A 1 83 ? -0.234 13.645 -0.624 1.00 93.06 83 GLY A N 1
ATOM 588 C CA . GLY A 1 83 ? -0.929 13.218 0.594 1.00 93.06 83 GLY A CA 1
ATOM 589 C C . GLY A 1 83 ? -0.366 11.941 1.215 1.00 93.06 83 GLY A C 1
ATOM 590 O O . GLY A 1 83 ? -0.774 11.542 2.306 1.00 93.06 83 GLY A O 1
ATOM 591 N N . ALA A 1 84 ? 0.533 11.232 0.535 1.00 95.31 84 ALA A N 1
ATOM 592 C CA . ALA A 1 84 ? 1.053 9.970 1.041 1.00 95.31 84 ALA A CA 1
ATOM 593 C C . ALA A 1 84 ? 1.933 10.189 2.278 1.00 95.31 84 ALA A C 1
ATOM 595 O O . ALA A 1 84 ? 1.891 9.375 3.206 1.00 95.31 84 ALA A O 1
ATOM 596 N N . ARG A 1 85 ? 2.696 11.290 2.323 1.00 96.50 85 ARG A N 1
ATOM 597 C CA . ARG A 1 85 ? 3.518 11.661 3.487 1.00 96.50 85 ARG A CA 1
ATOM 598 C C . ARG A 1 85 ? 2.671 12.031 4.696 1.00 96.50 85 ARG A C 1
ATOM 600 O O . ARG A 1 85 ? 2.878 11.472 5.770 1.00 96.50 85 ARG A O 1
ATOM 607 N N . GLU A 1 86 ? 1.660 12.872 4.517 1.00 96.75 86 GLU A N 1
ATOM 608 C CA . GLU A 1 86 ? 0.738 13.250 5.591 1.00 96.75 86 GLU A CA 1
ATOM 609 C C . GLU A 1 86 ? -0.030 12.030 6.117 1.00 96.75 86 GLU A C 1
ATOM 611 O O . GLU A 1 86 ? -0.220 11.869 7.327 1.00 96.75 86 GLU A O 1
ATOM 616 N N . ALA A 1 87 ? -0.428 11.120 5.221 1.00 96.88 87 ALA A N 1
ATOM 617 C CA . ALA A 1 87 ? -1.009 9.842 5.606 1.00 96.88 87 ALA A CA 1
ATOM 618 C C . ALA A 1 87 ? -0.026 8.984 6.417 1.00 96.88 87 ALA A C 1
ATOM 620 O O . ALA A 1 87 ? -0.417 8.424 7.440 1.00 96.88 87 ALA A O 1
ATOM 621 N N . ALA A 1 88 ? 1.243 8.891 6.010 1.00 97.75 88 ALA A N 1
ATOM 622 C CA . ALA A 1 88 ? 2.262 8.160 6.761 1.00 97.75 88 ALA A CA 1
ATOM 623 C C . ALA A 1 88 ? 2.465 8.737 8.173 1.00 97.75 88 ALA A C 1
ATOM 625 O O . ALA A 1 88 ? 2.546 7.967 9.131 1.00 97.75 88 ALA A O 1
ATOM 626 N N . ASP A 1 89 ? 2.451 10.063 8.331 1.00 97.56 89 ASP A N 1
ATOM 627 C CA . ASP A 1 89 ? 2.530 10.724 9.639 1.00 97.56 89 ASP A CA 1
ATOM 628 C C . ASP A 1 89 ? 1.324 10.402 10.535 1.00 97.56 89 ASP A C 1
ATOM 630 O O . ASP A 1 89 ? 1.478 10.139 11.733 1.00 97.56 89 ASP A O 1
ATOM 634 N N . LEU A 1 90 ? 0.110 10.401 9.973 1.00 97.38 90 LEU A N 1
ATOM 635 C CA . LEU A 1 90 ? -1.103 9.986 10.688 1.00 97.38 90 LEU A CA 1
ATOM 636 C C . LEU A 1 90 ? -1.002 8.529 11.151 1.00 97.38 90 LEU A C 1
ATOM 638 O O . LEU A 1 90 ? -1.317 8.218 12.299 1.00 97.38 90 LEU A O 1
ATOM 642 N N . LEU A 1 91 ? -0.527 7.644 10.277 1.00 97.50 91 LEU A N 1
ATOM 643 C CA . LEU A 1 91 ? -0.394 6.218 10.564 1.00 97.50 91 LEU A CA 1
ATOM 644 C C . LEU A 1 91 ? 0.690 5.934 11.599 1.00 97.50 91 LEU A C 1
ATOM 646 O O . LEU A 1 91 ? 0.479 5.112 12.490 1.00 97.50 91 LEU A O 1
ATOM 650 N N . ALA A 1 92 ? 1.809 6.651 11.543 1.00 97.94 92 ALA A N 1
ATOM 651 C CA . ALA A 1 92 ? 2.873 6.584 12.536 1.00 97.94 92 ALA A CA 1
ATOM 652 C C . ALA A 1 92 ? 2.373 6.947 13.942 1.00 97.94 92 ALA A C 1
ATOM 654 O O . ALA A 1 92 ? 2.703 6.259 14.907 1.00 97.94 92 ALA A O 1
ATOM 655 N N . ARG A 1 93 ? 1.502 7.961 14.069 1.00 97.31 93 ARG A N 1
ATOM 656 C CA . ARG A 1 93 ? 0.881 8.315 15.361 1.00 97.31 93 ARG A CA 1
ATOM 657 C C . ARG A 1 93 ? -0.007 7.206 15.925 1.00 97.31 93 ARG A C 1
ATOM 659 O O . ARG A 1 93 ? -0.079 7.053 17.140 1.00 97.31 93 ARG A O 1
ATOM 666 N N . VAL A 1 94 ? -0.679 6.446 15.062 1.00 97.19 94 VAL A N 1
ATOM 667 C CA . VAL A 1 94 ? -1.584 5.357 15.471 1.00 97.19 94 VAL A CA 1
ATOM 668 C C . VAL A 1 94 ? -0.825 4.072 15.807 1.00 97.19 94 VAL A C 1
ATOM 670 O O . VAL A 1 94 ? -1.203 3.359 16.732 1.00 97.19 94 VAL A O 1
ATOM 673 N N . THR A 1 95 ? 0.228 3.766 15.053 1.00 97.25 95 THR A N 1
ATOM 674 C CA . THR A 1 95 ? 0.946 2.478 15.109 1.00 97.25 95 THR A CA 1
ATOM 675 C C . THR A 1 95 ? 2.228 2.529 15.941 1.00 97.25 95 THR A C 1
ATOM 677 O O . THR A 1 95 ? 2.775 1.493 16.311 1.00 97.25 95 THR A O 1
ATOM 680 N N . GLY A 1 96 ? 2.734 3.730 16.231 1.00 97.75 96 GLY A N 1
ATOM 681 C CA . GLY A 1 96 ? 4.043 3.941 16.847 1.00 97.75 96 GLY A CA 1
ATOM 682 C C . GLY A 1 96 ? 5.218 3.804 15.874 1.00 97.75 96 GLY A C 1
ATOM 683 O O . GLY A 1 96 ? 6.366 3.950 16.298 1.00 97.75 96 GLY A O 1
ATOM 684 N N . ALA A 1 97 ? 4.963 3.540 14.588 1.00 98.06 97 ALA A N 1
ATOM 685 C CA . ALA A 1 97 ? 6.001 3.449 13.570 1.00 98.06 97 ALA A CA 1
ATOM 686 C C . ALA A 1 97 ? 6.784 4.760 13.424 1.00 98.06 97 ALA A C 1
ATOM 688 O O . ALA A 1 97 ? 6.267 5.857 13.626 1.00 98.06 97 ALA A O 1
ATOM 689 N N . LYS A 1 98 ? 8.058 4.654 13.039 1.00 98.38 98 LYS A N 1
ATOM 690 C CA . LYS A 1 98 ? 8.908 5.824 12.778 1.00 98.38 98 LYS A CA 1
ATOM 691 C C . LYS A 1 98 ? 8.803 6.219 11.314 1.00 98.38 98 LYS A C 1
ATOM 693 O O . LYS A 1 98 ? 9.114 5.399 10.453 1.00 98.38 98 LYS A O 1
ATOM 698 N N . VAL A 1 99 ? 8.458 7.473 11.037 1.00 98.44 99 VAL A N 1
ATOM 699 C CA . VAL A 1 99 ? 8.544 8.002 9.672 1.00 98.44 99 VAL A CA 1
ATOM 700 C C . VAL A 1 99 ? 10.008 8.236 9.310 1.00 98.44 99 VAL A C 1
ATOM 702 O O . VAL A 1 99 ? 10.766 8.821 10.090 1.00 98.44 99 VAL A O 1
ATOM 705 N N . ARG A 1 100 ? 10.427 7.712 8.159 1.00 98.12 100 ARG A N 1
ATOM 706 C CA . ARG A 1 100 ? 11.794 7.808 7.633 1.00 98.12 100 ARG A CA 1
ATOM 707 C C . ARG A 1 100 ? 11.784 8.141 6.146 1.00 98.12 100 ARG A C 1
ATOM 709 O O . ARG A 1 100 ? 10.773 8.010 5.460 1.00 98.12 100 ARG A O 1
ATOM 716 N N . GLU A 1 101 ? 12.947 8.544 5.660 1.00 97.38 101 GLU A N 1
ATOM 717 C CA . GLU A 1 101 ? 13.259 8.633 4.242 1.00 97.38 101 GLU A CA 1
ATOM 718 C C . GLU A 1 101 ? 13.074 7.271 3.535 1.00 97.38 101 GLU A C 1
ATOM 720 O O . GLU A 1 101 ? 13.293 6.227 4.168 1.00 97.38 101 GLU A O 1
ATOM 725 N N . PRO A 1 102 ? 12.720 7.248 2.233 1.00 96.31 102 PRO A N 1
ATOM 726 C CA . PRO A 1 102 ? 12.445 6.007 1.501 1.00 96.31 102 PRO A CA 1
ATOM 727 C C . PRO A 1 102 ? 13.533 4.933 1.626 1.00 96.31 102 PRO A C 1
ATOM 729 O O . PRO A 1 102 ? 13.231 3.770 1.899 1.00 96.31 102 PRO A O 1
ATOM 732 N N . ALA A 1 103 ? 14.807 5.325 1.571 1.00 94.94 103 ALA A N 1
ATOM 733 C CA . ALA A 1 103 ? 15.946 4.410 1.680 1.00 94.94 103 ALA A CA 1
ATOM 734 C C . ALA A 1 103 ? 16.051 3.660 3.018 1.00 94.94 103 ALA A C 1
ATOM 736 O O . ALA A 1 103 ? 16.716 2.625 3.095 1.00 94.94 103 ALA A O 1
ATOM 737 N N . ARG A 1 104 ? 15.404 4.156 4.081 1.00 95.81 104 ARG A N 1
ATOM 738 C CA . ARG A 1 104 ? 15.397 3.532 5.415 1.00 95.81 104 ARG A CA 1
ATOM 739 C C . ARG A 1 104 ? 14.029 2.998 5.833 1.00 95.81 104 ARG A C 1
ATOM 741 O O . ARG A 1 104 ? 13.883 2.517 6.960 1.00 95.81 104 ARG A O 1
ATOM 748 N N . ALA A 1 105 ? 13.036 3.079 4.957 1.00 96.25 105 ALA A N 1
ATOM 749 C CA . ALA A 1 105 ? 11.696 2.595 5.229 1.00 96.25 105 ALA A CA 1
ATOM 750 C C . ALA A 1 105 ? 11.606 1.065 5.080 1.00 96.25 105 ALA A C 1
ATOM 752 O O . ALA A 1 105 ? 12.216 0.468 4.196 1.00 96.25 105 ALA A O 1
ATOM 753 N N . ARG A 1 106 ? 10.817 0.421 5.947 1.00 95.81 106 ARG A N 1
ATOM 754 C CA . ARG A 1 106 ? 10.385 -0.983 5.810 1.00 95.81 106 ARG A CA 1
ATOM 755 C C . ARG A 1 106 ? 9.044 -1.089 5.102 1.00 95.81 106 ARG A C 1
ATOM 757 O O . ARG A 1 106 ? 8.789 -2.080 4.430 1.00 95.81 106 ARG A O 1
ATOM 764 N N . PHE A 1 107 ? 8.207 -0.070 5.247 1.00 97.12 107 PHE A N 1
ATOM 765 C CA . PHE A 1 107 ? 6.944 0.069 4.543 1.00 97.12 107 PHE A CA 1
ATOM 766 C C . PHE A 1 107 ? 6.897 1.405 3.820 1.00 97.12 107 PHE A C 1
ATOM 768 O O . PHE A 1 107 ? 7.357 2.418 4.340 1.00 97.12 107 PHE A O 1
ATOM 775 N N . ALA A 1 108 ? 6.302 1.406 2.638 1.00 97.00 108 ALA A N 1
ATOM 776 C CA . ALA A 1 108 ? 6.035 2.606 1.871 1.00 97.00 108 ALA A CA 1
ATOM 777 C C . ALA A 1 108 ? 4.562 2.648 1.484 1.00 97.00 108 ALA A C 1
ATOM 779 O O . ALA A 1 108 ? 3.996 1.635 1.075 1.00 97.00 108 ALA A O 1
ATOM 780 N N . LEU A 1 109 ? 3.949 3.816 1.612 1.00 96.88 109 LEU A N 1
ATOM 781 C CA . LEU A 1 109 ? 2.582 4.080 1.191 1.00 96.88 109 LEU A CA 1
ATOM 782 C C . LEU A 1 109 ? 2.608 4.999 -0.028 1.00 96.88 109 LEU A C 1
ATOM 784 O O . LEU A 1 109 ? 3.244 6.044 0.024 1.00 96.88 109 LEU A O 1
ATOM 788 N N . ALA A 1 110 ? 1.899 4.637 -1.094 1.00 94.56 110 ALA A N 1
ATOM 789 C CA . ALA A 1 110 ? 1.758 5.479 -2.279 1.00 94.56 110 ALA A CA 1
ATOM 790 C C . ALA A 1 110 ? 0.302 5.506 -2.757 1.00 94.56 110 ALA A C 1
ATOM 792 O O . ALA A 1 110 ? -0.360 4.463 -2.839 1.00 94.56 110 ALA A O 1
ATOM 793 N N . PHE A 1 111 ? -0.207 6.695 -3.091 1.00 92.00 111 PHE A N 1
ATOM 794 C CA . PHE A 1 111 ? -1.567 6.861 -3.620 1.00 92.00 111 PHE A CA 1
ATOM 795 C C . PHE A 1 111 ? -1.653 6.871 -5.148 1.00 92.00 111 PHE A C 1
ATOM 797 O O . PHE A 1 111 ? -2.731 6.631 -5.693 1.00 92.00 111 PHE A O 1
ATOM 804 N N . ALA A 1 112 ? -0.523 7.080 -5.817 1.00 89.50 112 ALA A N 1
ATOM 805 C CA . ALA A 1 112 ? -0.344 6.979 -7.259 1.00 89.50 112 ALA A CA 1
ATOM 806 C C . ALA A 1 112 ? 1.084 6.496 -7.561 1.00 89.50 112 ALA A C 1
ATOM 808 O O . ALA A 1 112 ? 1.845 6.204 -6.637 1.00 89.50 112 ALA A O 1
ATOM 809 N N . GLU A 1 113 ? 1.423 6.341 -8.837 1.00 89.31 113 GLU A N 1
ATOM 810 C CA . GLU A 1 113 ? 2.772 5.969 -9.262 1.00 89.31 113 GLU A CA 1
ATOM 811 C C . GLU A 1 113 ? 3.761 7.096 -8.908 1.00 89.31 113 GLU A C 1
ATOM 813 O O . GLU A 1 113 ? 3.638 8.205 -9.419 1.00 89.31 113 GLU A O 1
ATOM 818 N N . SER A 1 114 ? 4.730 6.825 -8.028 1.00 91.12 114 SER A N 1
ATOM 819 C CA . SER A 1 114 ? 5.739 7.802 -7.590 1.00 91.12 114 SER A CA 1
ATOM 820 C C . SER A 1 114 ? 7.134 7.389 -8.047 1.00 91.12 114 SER A C 1
ATOM 822 O O . SER A 1 114 ? 7.529 6.234 -7.893 1.00 91.12 114 SER A O 1
ATOM 824 N N . ALA A 1 115 ? 7.909 8.346 -8.566 1.00 91.81 115 ALA A N 1
ATOM 825 C CA . ALA A 1 115 ? 9.304 8.120 -8.936 1.00 91.81 115 ALA A CA 1
ATOM 826 C C . ALA A 1 115 ? 10.196 7.818 -7.718 1.00 91.81 115 ALA A C 1
ATOM 828 O O . ALA A 1 115 ? 11.173 7.093 -7.861 1.00 91.81 115 ALA A O 1
ATOM 829 N N . GLU A 1 116 ? 9.822 8.285 -6.521 1.00 92.56 116 GLU A N 1
ATOM 830 C CA . GLU A 1 116 ? 10.558 8.051 -5.266 1.00 92.56 116 GLU A CA 1
ATOM 831 C C . GLU A 1 116 ? 10.623 6.566 -4.879 1.00 92.56 116 GLU A C 1
ATOM 833 O O . GLU A 1 116 ? 11.405 6.171 -4.015 1.00 92.56 116 GLU A O 1
ATOM 838 N N . MET A 1 117 ? 9.835 5.708 -5.539 1.00 90.12 117 MET A N 1
ATOM 839 C CA . MET A 1 117 ? 9.927 4.263 -5.352 1.00 90.12 117 MET A CA 1
ATOM 840 C C . MET A 1 117 ? 11.325 3.710 -5.661 1.00 90.12 117 MET A C 1
ATOM 842 O O . MET A 1 117 ? 11.655 2.633 -5.171 1.00 90.12 117 MET A O 1
ATOM 846 N N . THR A 1 118 ? 12.140 4.414 -6.457 1.00 91.00 118 THR A N 1
ATOM 847 C CA . THR A 1 118 ? 13.514 3.991 -6.759 1.00 91.00 118 THR A CA 1
ATOM 848 C C . THR A 1 118 ? 14.455 4.087 -5.570 1.00 91.00 118 THR A C 1
ATOM 850 O O . THR A 1 118 ? 15.476 3.404 -5.548 1.00 91.00 118 THR A O 1
ATOM 853 N N . ASP A 1 119 ? 14.098 4.895 -4.575 1.00 93.19 119 ASP A N 1
ATOM 854 C CA . ASP A 1 119 ? 14.921 5.129 -3.393 1.00 93.19 119 ASP A CA 1
ATOM 855 C C . ASP A 1 119 ? 14.632 4.112 -2.287 1.00 93.19 119 ASP A C 1
ATOM 857 O O . ASP A 1 119 ? 15.337 4.066 -1.282 1.00 93.19 119 ASP A O 1
ATOM 861 N N . LEU A 1 120 ? 13.590 3.293 -2.442 1.00 91.12 120 LEU A N 1
ATOM 862 C CA . LEU A 1 120 ? 13.219 2.278 -1.468 1.00 91.12 120 LEU A CA 1
ATOM 863 C C . LEU A 1 120 ? 14.249 1.139 -1.423 1.00 91.12 120 LEU A C 1
ATOM 865 O O . LEU A 1 120 ? 14.706 0.630 -2.446 1.00 91.12 120 LEU A O 1
ATOM 869 N N . SER A 1 121 ? 14.566 0.676 -0.212 1.00 89.88 121 SER A N 1
ATOM 870 C CA . SER A 1 121 ? 15.529 -0.412 -0.028 1.00 89.88 121 SER A CA 1
ATOM 871 C C . SER A 1 121 ? 15.045 -1.725 -0.657 1.00 89.88 121 SER A C 1
ATOM 873 O O . SER A 1 121 ? 13.905 -2.154 -0.459 1.00 89.88 121 SER A O 1
ATOM 875 N N . LEU A 1 122 ? 15.934 -2.425 -1.365 1.00 85.25 122 LEU A N 1
ATOM 876 C CA . LEU A 1 122 ? 15.693 -3.798 -1.824 1.00 85.25 122 LEU A CA 1
ATOM 877 C C . LEU A 1 122 ? 16.123 -4.866 -0.810 1.00 85.25 122 LEU A C 1
ATOM 879 O O . LEU A 1 122 ? 15.887 -6.051 -1.038 1.00 85.25 122 LEU A O 1
ATOM 883 N N . GLY A 1 123 ? 16.766 -4.463 0.288 1.00 86.75 123 GLY A N 1
ATOM 884 C CA . GLY A 1 123 ? 17.559 -5.379 1.098 1.00 86.75 123 GLY A CA 1
ATOM 885 C C . GLY A 1 123 ? 18.847 -5.776 0.374 1.00 86.75 123 GLY A C 1
ATOM 886 O O . GLY A 1 123 ? 19.300 -5.102 -0.551 1.00 86.75 123 GLY A O 1
ATOM 887 N N . SER A 1 124 ? 19.460 -6.868 0.814 1.00 81.88 124 SER A N 1
ATOM 888 C CA . SER A 1 124 ? 20.653 -7.433 0.177 1.00 81.88 124 SER A CA 1
ATOM 889 C C . SER A 1 124 ? 20.434 -8.906 -0.142 1.00 81.88 124 SER A C 1
ATOM 891 O O . SER A 1 124 ? 19.465 -9.509 0.312 1.00 81.88 124 SER A O 1
ATOM 893 N N . HIS A 1 125 ? 21.349 -9.527 -0.883 1.00 79.38 125 HIS A N 1
ATOM 894 C CA . HIS A 1 125 ? 21.281 -10.974 -1.107 1.00 79.38 125 HIS A CA 1
ATOM 895 C C . HIS A 1 125 ? 21.440 -11.784 0.189 1.00 79.38 125 HIS A C 1
ATOM 897 O O . HIS A 1 125 ? 20.907 -12.885 0.280 1.00 79.38 125 HIS A O 1
ATOM 903 N N . TRP A 1 126 ? 22.158 -11.248 1.183 1.00 83.12 126 TRP A N 1
ATOM 904 C CA . TRP A 1 126 ? 22.329 -11.879 2.497 1.00 83.12 126 TRP A CA 1
ATOM 905 C C . TRP A 1 126 ? 21.166 -11.596 3.446 1.00 83.12 126 TRP A C 1
ATOM 907 O O . TRP A 1 126 ? 20.955 -12.355 4.387 1.00 83.12 126 TRP A O 1
ATOM 917 N N . SER A 1 127 ? 20.433 -10.509 3.213 1.00 83.94 127 SER A N 1
ATOM 918 C CA . SER A 1 127 ? 19.321 -10.081 4.060 1.00 83.94 127 SER A CA 1
ATOM 919 C C . SER A 1 127 ? 18.183 -9.495 3.212 1.00 83.94 127 SER A C 1
ATOM 921 O O . SER A 1 127 ? 17.939 -8.281 3.238 1.00 83.94 127 SER A O 1
ATOM 923 N N . PRO A 1 128 ? 17.506 -10.320 2.392 1.00 81.25 128 PRO A N 1
ATOM 924 C CA . PRO A 1 128 ? 16.410 -9.870 1.532 1.00 81.25 128 PRO A CA 1
ATOM 925 C C . PRO A 1 128 ? 15.169 -9.443 2.331 1.00 81.25 128 PRO A C 1
ATOM 927 O O . PRO A 1 128 ?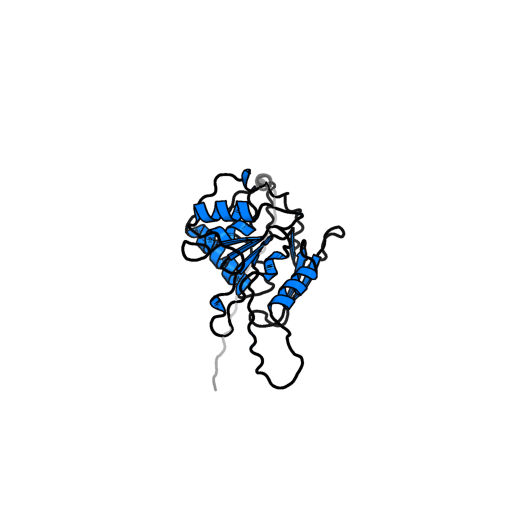 14.376 -8.631 1.861 1.00 81.25 128 PRO A O 1
ATOM 930 N N . GLU A 1 129 ? 15.009 -9.932 3.562 1.00 82.31 129 GLU A N 1
ATOM 931 C CA . GLU A 1 129 ? 13.962 -9.528 4.508 1.00 82.31 129 GLU A CA 1
ATOM 932 C C . GLU A 1 129 ? 14.046 -8.052 4.909 1.00 82.31 129 GLU A C 1
ATOM 934 O O . GLU A 1 129 ? 13.103 -7.501 5.473 1.00 82.31 129 GLU A O 1
ATOM 939 N N . PHE A 1 130 ? 15.173 -7.406 4.609 1.00 86.44 130 PHE A N 1
ATOM 940 C CA . PHE A 1 130 ? 15.377 -5.992 4.853 1.00 86.44 130 PHE A CA 1
ATOM 941 C C . PHE A 1 130 ? 14.944 -5.080 3.698 1.00 86.44 130 PHE A C 1
ATOM 943 O O . PHE A 1 130 ? 15.082 -3.861 3.816 1.00 86.44 130 PHE A O 1
ATOM 950 N N . GLY A 1 131 ? 14.368 -5.628 2.629 1.00 89.06 131 GLY A N 1
ATOM 951 C CA . GLY A 1 131 ? 13.685 -4.829 1.615 1.00 89.06 131 GLY A CA 1
ATOM 952 C C . GLY A 1 131 ? 12.433 -4.125 2.143 1.00 89.06 131 GLY A C 1
ATOM 953 O O . GLY A 1 131 ? 11.825 -4.536 3.134 1.00 89.06 131 GLY A O 1
ATOM 954 N N . ALA A 1 132 ? 12.048 -3.048 1.466 1.00 92.69 132 ALA A N 1
ATOM 955 C CA . ALA A 1 132 ? 10.818 -2.322 1.732 1.00 92.69 132 ALA A CA 1
ATOM 956 C C . ALA A 1 132 ? 9.600 -3.017 1.095 1.00 92.69 132 ALA A C 1
ATOM 958 O O . ALA A 1 132 ? 9.675 -3.595 0.008 1.00 92.69 132 ALA A O 1
ATOM 959 N N . LEU A 1 133 ? 8.450 -2.911 1.760 1.00 94.25 133 LEU A N 1
ATOM 960 C CA . LEU A 1 133 ? 7.144 -3.313 1.248 1.00 94.25 133 LEU A CA 1
ATOM 961 C C . LEU A 1 133 ? 6.363 -2.083 0.779 1.00 94.25 133 LEU A C 1
ATOM 963 O O . LEU A 1 133 ? 5.981 -1.236 1.586 1.00 94.25 133 LEU A O 1
ATOM 967 N N . LEU A 1 134 ? 6.086 -2.004 -0.524 1.00 94.75 134 LEU A N 1
ATOM 968 C CA . LEU A 1 134 ? 5.277 -0.934 -1.109 1.00 94.75 134 LEU A CA 1
ATOM 969 C C . LEU A 1 134 ? 3.785 -1.301 -1.093 1.00 94.75 134 LEU A C 1
ATOM 971 O O . LEU A 1 134 ? 3.356 -2.245 -1.763 1.00 94.75 134 LEU A O 1
ATOM 975 N N . CYS A 1 135 ? 2.994 -0.514 -0.369 1.00 95.50 135 CYS A N 1
ATOM 976 C CA . CYS A 1 135 ? 1.537 -0.503 -0.408 1.00 95.50 135 CYS A CA 1
ATOM 977 C C . CYS A 1 135 ? 1.086 0.535 -1.446 1.00 95.50 135 CYS A C 1
ATOM 979 O O . CYS A 1 135 ? 1.031 1.733 -1.166 1.00 95.50 135 CYS A O 1
ATOM 981 N N . GLN A 1 136 ? 0.790 0.061 -2.657 1.00 94.19 136 GLN A N 1
ATOM 982 C CA . GLN A 1 136 ? 0.417 0.899 -3.796 1.00 94.19 136 GLN A CA 1
ATOM 983 C C . GLN A 1 136 ? -1.101 0.920 -3.947 1.00 94.19 136 GLN A C 1
ATOM 985 O O . GLN A 1 136 ? -1.739 -0.114 -4.183 1.00 94.19 136 GLN A O 1
ATOM 990 N N . ARG A 1 137 ? -1.689 2.112 -3.866 1.00 91.75 137 ARG A N 1
ATOM 991 C CA . ARG A 1 137 ? -3.073 2.305 -4.283 1.00 91.75 137 ARG A CA 1
ATOM 992 C C . ARG A 1 137 ? -3.153 2.234 -5.797 1.00 91.75 137 ARG A C 1
ATOM 994 O O . ARG A 1 137 ? -2.341 2.828 -6.504 1.00 91.75 137 ARG A O 1
ATOM 1001 N N . VAL A 1 138 ? -4.194 1.569 -6.274 1.00 88.81 138 VAL A N 1
ATOM 1002 C CA . VAL A 1 138 ? -4.560 1.549 -7.688 1.00 88.81 138 VAL A CA 1
ATOM 1003 C C . VAL A 1 138 ? -6.048 1.812 -7.838 1.00 88.81 138 VAL A C 1
ATOM 1005 O O . VAL A 1 138 ? -6.815 1.729 -6.878 1.00 88.81 138 VAL A O 1
ATOM 1008 N N . THR A 1 139 ? -6.465 2.142 -9.052 1.00 83.75 139 THR A N 1
ATOM 1009 C CA . THR A 1 139 ? -7.880 2.408 -9.347 1.00 83.75 139 THR A CA 1
ATOM 1010 C C . THR A 1 139 ? -8.667 1.134 -9.649 1.00 83.75 139 THR A C 1
ATOM 1012 O O . THR A 1 139 ? -9.888 1.126 -9.542 1.00 83.75 139 THR A O 1
ATOM 1015 N N . GLY A 1 140 ? -7.988 0.039 -9.998 1.00 80.88 140 GLY A N 1
ATOM 1016 C CA . GLY A 1 140 ? -8.648 -1.232 -10.276 1.00 80.88 140 GLY A CA 1
ATOM 1017 C C . GLY A 1 140 ? -7.682 -2.406 -10.382 1.00 80.88 140 GLY A C 1
ATOM 1018 O O . GLY A 1 140 ? -6.516 -2.232 -10.737 1.00 80.88 140 GLY A O 1
ATOM 1019 N N . LEU A 1 141 ? -8.199 -3.599 -10.083 1.00 82.88 141 LEU A N 1
ATOM 1020 C CA . LEU A 1 141 ? -7.519 -4.891 -10.181 1.00 82.88 141 LEU A CA 1
ATOM 1021 C C . LEU A 1 141 ? -8.459 -5.917 -10.823 1.00 82.88 141 LEU A C 1
ATOM 1023 O O . LEU A 1 141 ? -9.613 -6.019 -10.405 1.00 82.88 141 LEU A O 1
ATOM 1027 N N . GLY A 1 142 ? -7.972 -6.705 -11.783 1.00 74.50 142 GLY A N 1
ATOM 1028 C CA . GLY A 1 142 ? -8.728 -7.837 -12.332 1.00 74.50 142 GLY A CA 1
ATOM 1029 C C . GLY A 1 142 ? -8.216 -8.358 -13.675 1.00 74.50 142 GLY A C 1
ATOM 1030 O O . GLY A 1 142 ? -7.179 -7.926 -14.166 1.00 74.50 142 GLY A O 1
ATOM 1031 N N . ASP A 1 143 ? -8.972 -9.278 -14.275 1.00 59.12 143 ASP A N 1
ATOM 1032 C CA . ASP A 1 143 ? -8.561 -10.026 -15.477 1.00 59.12 143 ASP A CA 1
ATOM 1033 C C . ASP A 1 143 ? -9.013 -9.373 -16.798 1.00 59.12 143 ASP A C 1
ATOM 1035 O O . ASP A 1 143 ? -8.713 -9.872 -17.881 1.00 59.12 143 ASP A O 1
ATOM 1039 N N . THR A 1 144 ? -9.760 -8.267 -16.744 1.00 54.66 144 THR A N 1
ATOM 1040 C CA . THR A 1 144 ? -10.421 -7.678 -17.920 1.00 54.66 144 THR A CA 1
ATOM 1041 C C . THR A 1 144 ? -9.856 -6.318 -18.311 1.00 54.66 144 THR A C 1
ATOM 1043 O O . THR A 1 144 ? -9.398 -5.550 -17.467 1.00 54.66 144 THR A O 1
ATOM 1046 N N . THR A 1 145 ? -9.935 -6.030 -19.615 1.00 53.97 145 THR A N 1
ATOM 1047 C CA . THR A 1 145 ? -9.665 -4.741 -20.271 1.00 53.97 145 THR A CA 1
ATOM 1048 C C . THR A 1 145 ? -10.083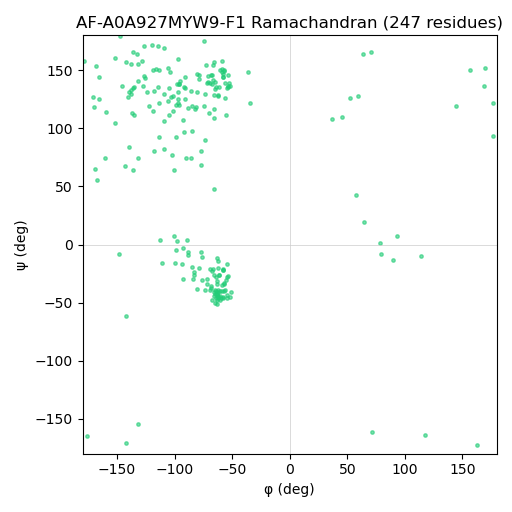 -3.569 -19.391 1.00 53.97 145 THR A C 1
ATOM 1050 O O . THR A 1 145 ? -11.249 -3.464 -19.009 1.00 53.97 145 THR A O 1
ATOM 1053 N N . ALA A 1 146 ? -9.131 -2.693 -19.074 1.00 55.41 146 ALA A N 1
ATOM 1054 C CA . ALA A 1 146 ? -9.436 -1.453 -18.384 1.00 55.41 146 ALA A CA 1
ATOM 1055 C C . ALA A 1 146 ? -10.429 -0.607 -19.198 1.00 55.41 146 ALA A C 1
ATOM 1057 O O . ALA A 1 146 ? -10.435 -0.701 -20.429 1.00 55.41 146 ALA A O 1
ATOM 1058 N N . PRO A 1 147 ? -11.257 0.218 -18.537 1.00 57.56 147 PRO A N 1
ATOM 1059 C CA . PRO A 1 147 ? -12.031 1.247 -19.221 1.00 57.56 147 PRO A CA 1
ATOM 1060 C C . PRO A 1 147 ? -11.098 2.093 -20.100 1.00 57.56 147 PRO A C 1
ATOM 1062 O O . PRO A 1 147 ? -10.014 2.456 -19.643 1.00 57.56 147 PRO A O 1
ATOM 1065 N N . ASN A 1 148 ? -11.517 2.398 -21.333 1.00 57.34 148 ASN A N 1
ATOM 1066 C CA . ASN A 1 148 ? -10.680 3.019 -22.376 1.00 57.34 148 ASN A CA 1
ATOM 1067 C C . ASN A 1 148 ? -9.998 4.341 -21.965 1.00 57.34 148 ASN A C 1
ATOM 1069 O O . ASN A 1 148 ? -9.029 4.741 -22.602 1.00 57.34 148 ASN A O 1
ATOM 1073 N N . ASP A 1 149 ? -10.453 4.980 -20.887 1.00 65.06 149 ASP A N 1
ATOM 1074 C CA . ASP A 1 149 ? -10.014 6.314 -20.474 1.00 65.06 149 ASP A CA 1
ATOM 1075 C C . ASP A 1 149 ? -8.975 6.314 -19.337 1.00 65.06 149 ASP A C 1
ATOM 1077 O O . ASP A 1 149 ? -8.662 7.373 -18.791 1.00 65.06 149 ASP A O 1
ATOM 1081 N N . ARG A 1 150 ? -8.450 5.151 -18.913 1.00 67.88 150 ARG A N 1
ATOM 1082 C CA . ARG A 1 150 ? -7.454 5.079 -17.824 1.00 67.88 150 ARG A CA 1
ATOM 1083 C C . ARG A 1 150 ? -6.249 4.210 -18.181 1.00 67.88 150 ARG A C 1
ATOM 1085 O O . ARG A 1 150 ? -6.429 3.136 -18.757 1.00 67.88 150 ARG A O 1
ATOM 1092 N N . PRO A 1 151 ? -5.024 4.613 -17.784 1.00 76.75 151 PRO A N 1
ATOM 1093 C CA . PRO A 1 151 ? -3.848 3.783 -17.990 1.00 76.75 151 PRO A CA 1
ATOM 1094 C C . PRO A 1 151 ? -4.009 2.464 -17.237 1.00 76.75 151 PRO A C 1
ATOM 1096 O O . PRO A 1 151 ? -4.445 2.439 -16.080 1.00 76.75 151 PRO A O 1
ATOM 1099 N N . ALA A 1 152 ? -3.658 1.366 -17.897 1.00 82.50 152 ALA A N 1
ATOM 1100 C CA . ALA A 1 152 ? -3.688 0.052 -17.290 1.00 82.50 152 ALA A CA 1
ATOM 1101 C C . ALA A 1 152 ? -2.485 -0.783 -17.692 1.00 82.50 152 ALA A C 1
ATOM 1103 O O . ALA A 1 152 ? -2.161 -0.939 -18.870 1.00 82.50 152 ALA A O 1
ATOM 1104 N N . LEU A 1 153 ? -1.863 -1.360 -16.676 1.00 84.62 153 LEU A N 1
ATOM 1105 C CA . LEU A 1 153 ? -0.712 -2.224 -16.784 1.00 84.62 153 LEU A CA 1
ATOM 1106 C C . LEU A 1 153 ? -1.178 -3.679 -16.787 1.00 84.62 153 LEU A C 1
ATOM 1108 O O . LEU A 1 153 ? -1.797 -4.142 -15.828 1.00 84.62 153 LEU A O 1
ATOM 1112 N N . ARG A 1 154 ? -0.875 -4.406 -17.863 1.00 86.94 154 ARG A N 1
ATOM 1113 C CA . ARG A 1 154 ? -1.106 -5.852 -17.946 1.00 86.94 154 ARG A CA 1
ATOM 1114 C C . ARG A 1 154 ? 0.175 -6.590 -17.605 1.00 86.94 154 ARG A C 1
ATOM 1116 O O . ARG A 1 154 ? 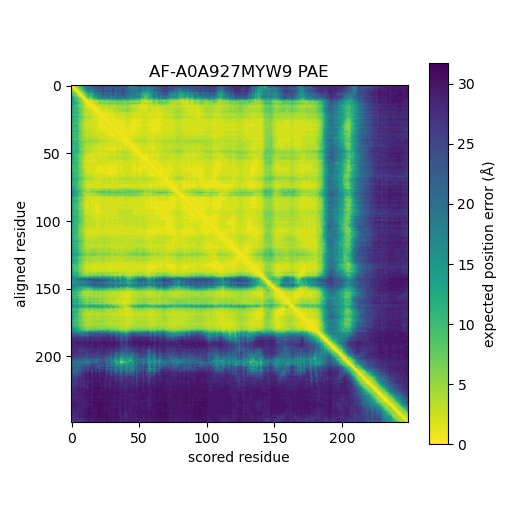1.207 -6.365 -18.229 1.00 86.94 154 ARG A O 1
ATOM 1123 N N . LEU A 1 155 ? 0.090 -7.478 -16.628 1.00 84.50 155 LEU A N 1
ATOM 1124 C CA . LEU A 1 155 ? 1.203 -8.267 -16.134 1.00 84.50 155 LEU A CA 1
ATOM 1125 C C . LEU A 1 155 ? 0.919 -9.741 -16.367 1.00 84.50 155 LEU A C 1
ATOM 1127 O O . LEU A 1 155 ? -0.140 -10.232 -15.989 1.00 84.50 155 LEU A O 1
ATOM 1131 N N . ARG A 1 156 ? 1.905 -10.446 -16.920 1.00 86.31 156 ARG A N 1
ATOM 1132 C CA . ARG A 1 156 ? 1.947 -11.905 -16.910 1.00 86.31 156 ARG A CA 1
ATOM 1133 C C . ARG A 1 156 ? 2.971 -12.349 -15.880 1.00 86.31 156 ARG A C 1
ATOM 1135 O O . ARG A 1 156 ? 4.167 -12.121 -16.037 1.00 86.31 156 ARG A O 1
ATOM 1142 N N . LEU A 1 157 ? 2.487 -12.946 -14.803 1.00 84.50 157 LEU A N 1
ATOM 1143 C CA . LEU A 1 157 ? 3.279 -13.349 -13.652 1.00 84.50 157 LEU A CA 1
ATOM 1144 C C . LEU A 1 157 ? 3.659 -14.823 -13.766 1.00 84.50 157 LEU A C 1
ATOM 1146 O O . LEU A 1 157 ? 2.842 -15.671 -14.124 1.00 84.50 157 LEU A O 1
ATOM 1150 N N . THR A 1 158 ? 4.904 -15.126 -13.419 1.00 83.56 158 THR A N 1
ATOM 1151 C CA . THR A 1 158 ? 5.464 -16.481 -13.349 1.00 83.56 158 THR A CA 1
ATOM 1152 C C . THR A 1 158 ? 6.409 -16.575 -12.158 1.00 83.56 158 THR A C 1
ATOM 1154 O O . THR A 1 158 ? 6.962 -15.560 -11.736 1.00 83.56 158 THR A O 1
ATOM 1157 N N . GLY A 1 159 ? 6.651 -17.786 -11.656 1.00 83.56 159 GLY A N 1
ATOM 1158 C CA . GLY A 1 159 ? 7.604 -18.033 -10.573 1.00 83.56 159 GLY A CA 1
ATOM 1159 C C . GLY A 1 159 ? 6.950 -18.597 -9.307 1.00 83.56 159 GLY A C 1
ATOM 1160 O O . GLY A 1 159 ? 5.827 -19.099 -9.361 1.00 83.56 159 GLY A O 1
ATOM 1161 N N . PRO A 1 160 ? 7.651 -18.558 -8.162 1.00 81.44 160 PRO A N 1
ATOM 1162 C CA . PRO A 1 160 ? 7.177 -19.128 -6.902 1.00 81.44 160 PRO A CA 1
ATOM 1163 C C . PRO A 1 160 ? 5.792 -18.608 -6.500 1.00 81.44 160 PRO A C 1
ATOM 1165 O O . PRO A 1 160 ? 5.509 -17.416 -6.591 1.00 81.44 160 PRO A O 1
ATOM 1168 N N . GLY A 1 161 ? 4.919 -19.511 -6.048 1.00 80.25 161 GLY A N 1
ATOM 1169 C CA . GLY A 1 161 ? 3.539 -19.173 -5.681 1.00 80.25 161 GLY A CA 1
ATOM 1170 C C . GLY A 1 161 ? 2.572 -19.039 -6.865 1.00 80.25 161 GLY A C 1
ATOM 1171 O O . GLY A 1 161 ? 1.362 -18.986 -6.646 1.00 80.25 161 GLY A O 1
ATOM 1172 N N . VAL A 1 162 ? 3.070 -19.063 -8.108 1.00 79.06 162 VAL A N 1
ATOM 1173 C CA . VAL A 1 162 ? 2.268 -19.092 -9.339 1.00 79.06 162 VAL A CA 1
ATOM 1174 C C . VAL A 1 162 ? 2.338 -20.494 -9.945 1.00 79.06 162 VAL A C 1
ATOM 1176 O O . VAL A 1 162 ? 3.420 -20.997 -10.226 1.00 79.06 162 VAL A O 1
ATOM 1179 N N . LYS A 1 163 ? 1.188 -21.152 -10.156 1.00 79.88 163 LYS A N 1
ATOM 1180 C CA . LYS A 1 163 ? 1.159 -22.555 -10.624 1.00 79.88 163 LYS A CA 1
ATOM 1181 C C . LYS A 1 163 ? 1.800 -22.751 -12.002 1.00 79.88 163 LYS A C 1
ATOM 1183 O O . LYS A 1 163 ? 2.543 -23.705 -12.189 1.00 79.88 163 LYS A O 1
ATOM 1188 N N . VAL A 1 164 ? 1.469 -21.887 -12.964 1.00 77.56 164 VAL A N 1
ATOM 1189 C CA . VAL A 1 164 ? 1.985 -21.944 -14.345 1.00 77.56 164 VAL A CA 1
ATOM 1190 C C . VAL A 1 164 ? 2.224 -20.523 -14.846 1.00 77.56 164 VAL A C 1
ATOM 1192 O O . VAL A 1 164 ? 3.348 -20.126 -15.130 1.00 77.56 164 VAL A O 1
ATOM 1195 N N . ASN A 1 165 ? 1.154 -19.738 -14.904 1.00 78.12 165 ASN A N 1
ATOM 1196 C CA . ASN A 1 165 ? 1.162 -18.300 -15.116 1.00 78.12 165 ASN A CA 1
ATOM 1197 C C . ASN A 1 165 ? -0.081 -17.705 -14.439 1.00 78.12 165 ASN A C 1
ATOM 1199 O O . ASN A 1 165 ? -1.020 -18.438 -14.116 1.00 78.12 165 ASN A O 1
ATOM 1203 N N . ALA A 1 166 ? -0.052 -16.403 -14.184 1.00 80.06 166 ALA A N 1
ATOM 1204 C CA . ALA A 1 166 ? -1.211 -15.630 -13.765 1.00 80.06 166 ALA A CA 1
ATOM 1205 C C . ALA A 1 166 ? -1.203 -14.301 -14.518 1.00 80.06 166 ALA A C 1
ATOM 1207 O O . ALA A 1 166 ? -0.178 -13.621 -14.536 1.00 80.06 166 ALA A O 1
ATOM 1208 N N . ASP A 1 167 ? -2.326 -13.945 -15.127 1.00 84.94 167 ASP A N 1
ATOM 1209 C CA . ASP A 1 167 ? -2.491 -12.650 -15.775 1.00 84.94 167 ASP A CA 1
ATOM 1210 C C . ASP A 1 167 ? -3.180 -11.692 -14.800 1.00 84.94 167 ASP A C 1
ATOM 1212 O O . ASP A 1 167 ? -4.091 -12.082 -14.076 1.00 84.94 167 ASP A O 1
ATOM 1216 N N . LEU A 1 168 ? -2.715 -10.446 -14.747 1.00 83.50 168 LEU A N 1
ATOM 1217 C CA . LEU A 1 168 ? -3.268 -9.412 -13.880 1.00 83.50 168 LEU A CA 1
ATOM 1218 C C . LEU A 1 168 ? -3.302 -8.083 -14.628 1.00 83.50 168 LEU A C 1
ATOM 1220 O O . LEU A 1 168 ? -2.278 -7.617 -15.125 1.00 83.50 168 LEU A O 1
ATOM 1224 N N . THR A 1 169 ? -4.464 -7.441 -14.659 1.00 85.19 169 THR A N 1
ATOM 1225 C CA . THR A 1 169 ? -4.606 -6.056 -15.114 1.00 85.19 169 THR A CA 1
ATOM 1226 C C . THR A 1 169 ? -4.715 -5.135 -13.907 1.00 85.19 169 THR A C 1
ATOM 1228 O O . THR A 1 169 ? -5.552 -5.332 -13.023 1.00 85.19 169 THR A O 1
ATOM 1231 N N . VAL A 1 170 ? -3.867 -4.110 -13.882 1.00 87.25 170 VAL A N 1
ATOM 1232 C CA . VAL A 1 170 ? -3.806 -3.100 -12.827 1.00 87.25 170 VAL A CA 1
ATOM 1233 C C . VAL A 1 170 ? -4.098 -1.735 -13.435 1.00 87.25 170 VAL A C 1
ATOM 1235 O O . VAL A 1 170 ? -3.336 -1.246 -14.262 1.00 87.25 170 VAL A O 1
ATOM 1238 N N . THR A 1 171 ? -5.207 -1.112 -13.044 1.00 87.44 171 THR A N 1
ATOM 1239 C CA . THR A 1 171 ? -5.608 0.205 -13.568 1.00 87.44 171 THR A CA 1
ATOM 1240 C C . THR A 1 171 ? -5.063 1.317 -12.678 1.00 87.44 171 THR A C 1
ATOM 1242 O O . THR A 1 171 ? -5.205 1.263 -11.457 1.00 87.44 171 THR A O 1
ATOM 1245 N N . GLY A 1 172 ? -4.508 2.372 -13.266 1.00 83.88 172 GLY A N 1
ATOM 1246 C CA . GLY A 1 172 ? -3.869 3.479 -12.546 1.00 83.88 172 GLY A CA 1
ATOM 1247 C C . GLY A 1 172 ? -2.360 3.315 -12.356 1.00 83.88 172 GLY A C 1
ATOM 1248 O O . GLY A 1 172 ? -1.768 4.126 -11.658 1.00 83.88 172 GLY A O 1
ATOM 1249 N N . LEU A 1 173 ? -1.755 2.295 -12.975 1.00 85.81 173 LEU A N 1
ATOM 1250 C CA . LEU A 1 173 ? -0.305 2.167 -13.137 1.00 85.81 173 LEU A CA 1
ATOM 1251 C C . LEU A 1 173 ? 0.042 2.141 -14.623 1.00 85.81 173 LEU A C 1
ATOM 1253 O O . LEU A 1 173 ? -0.741 1.655 -15.445 1.00 85.81 173 LEU A O 1
ATOM 1257 N N . THR A 1 174 ? 1.230 2.633 -14.951 1.00 89.19 174 THR A N 1
ATOM 1258 C CA . THR A 1 174 ? 1.767 2.646 -16.313 1.00 89.19 174 THR A CA 1
ATOM 1259 C C . THR A 1 174 ? 2.918 1.637 -16.458 1.00 89.19 174 THR A C 1
ATOM 1261 O O . THR A 1 174 ? 3.399 1.098 -15.458 1.00 89.19 174 THR A O 1
ATOM 1264 N N . PRO A 1 175 ? 3.398 1.344 -17.684 1.00 87.44 175 PRO A N 1
ATOM 1265 C CA . PRO A 1 175 ? 4.606 0.535 -17.881 1.00 87.44 175 PRO A CA 1
ATOM 1266 C C . PRO A 1 175 ? 5.841 1.067 -17.141 1.00 87.44 175 PRO A C 1
ATOM 1268 O O . PRO A 1 175 ? 6.667 0.265 -16.699 1.00 87.44 175 PRO A O 1
ATOM 1271 N N . ARG A 1 176 ? 5.918 2.385 -16.908 1.00 87.25 176 ARG A N 1
ATOM 1272 C CA . ARG A 1 176 ? 6.994 3.022 -16.140 1.00 87.25 176 ARG A CA 1
ATOM 1273 C C . ARG A 1 176 ? 7.111 2.449 -14.726 1.00 87.25 176 ARG A C 1
ATOM 1275 O O . ARG A 1 176 ? 8.226 2.279 -14.249 1.00 87.25 176 ARG A O 1
ATOM 1282 N N . PHE A 1 177 ? 6.019 2.026 -14.089 1.00 86.38 177 PHE A N 1
ATOM 1283 C CA . PHE A 1 177 ? 6.075 1.343 -12.792 1.00 86.38 177 PHE A CA 1
ATOM 1284 C C . PHE A 1 177 ? 6.956 0.078 -12.829 1.00 86.38 177 PHE A C 1
ATOM 1286 O O . PHE A 1 177 ? 7.713 -0.203 -11.897 1.00 86.38 177 PHE A O 1
ATOM 1293 N N . VAL A 1 178 ? 6.882 -0.696 -13.919 1.00 85.38 178 VAL A N 1
ATOM 1294 C CA . VAL A 1 178 ? 7.707 -1.900 -14.110 1.00 85.38 178 VAL A CA 1
ATOM 1295 C C . VAL A 1 178 ? 9.149 -1.525 -14.424 1.00 85.38 178 VAL A C 1
ATOM 1297 O O . VAL A 1 178 ? 10.058 -2.178 -13.921 1.00 85.38 178 VAL A O 1
ATOM 1300 N N . GLU A 1 179 ? 9.364 -0.476 -15.216 1.00 83.38 179 GLU A N 1
ATOM 1301 C CA . GLU A 1 179 ? 10.699 0.032 -15.547 1.00 83.38 179 GLU A CA 1
ATOM 1302 C C . GLU A 1 179 ? 11.430 0.540 -14.304 1.00 83.38 179 GLU A C 1
ATOM 1304 O O . GLU A 1 179 ? 12.561 0.129 -14.058 1.00 83.38 179 GLU A O 1
ATOM 1309 N N . LEU A 1 180 ? 10.766 1.353 -13.475 1.00 79.88 180 LEU A N 1
ATOM 1310 C CA . LEU A 1 180 ? 11.299 1.817 -12.195 1.00 79.88 180 LEU A CA 1
ATOM 1311 C C . LEU A 1 180 ? 11.637 0.620 -11.308 1.00 79.88 180 LEU A C 1
ATOM 1313 O O . LEU A 1 180 ? 12.745 0.533 -10.793 1.00 79.88 180 LEU A O 1
ATOM 1317 N N . ARG A 1 181 ? 10.747 -0.374 -11.208 1.00 73.44 181 ARG A N 1
ATOM 1318 C CA . ARG A 1 181 ? 11.033 -1.609 -10.464 1.00 73.44 181 ARG A CA 1
ATOM 1319 C C . ARG A 1 181 ? 12.253 -2.364 -11.010 1.00 73.44 181 ARG A C 1
ATOM 1321 O O . ARG A 1 181 ? 13.072 -2.842 -10.228 1.00 73.44 181 ARG A O 1
ATOM 1328 N N . ALA A 1 182 ? 12.350 -2.532 -12.326 1.00 69.81 182 ALA A N 1
ATOM 1329 C CA . ALA A 1 182 ? 13.440 -3.268 -12.962 1.00 69.81 182 ALA A CA 1
ATOM 1330 C C . ALA A 1 182 ? 14.780 -2.532 -12.820 1.00 69.81 182 ALA A C 1
ATOM 1332 O O . ALA A 1 182 ? 15.800 -3.170 -12.572 1.00 69.81 182 ALA A O 1
ATOM 1333 N N . GLY A 1 183 ? 14.764 -1.199 -12.910 1.00 59.06 183 GLY A N 1
ATOM 1334 C CA . GLY A 1 183 ? 15.938 -0.343 -12.751 1.00 59.06 183 GLY A CA 1
ATOM 1335 C C . GLY A 1 183 ? 16.558 -0.414 -11.356 1.00 59.06 183 GLY A C 1
ATOM 1336 O O . GLY A 1 183 ? 17.777 -0.344 -11.232 1.00 59.06 183 GLY A O 1
ATOM 1337 N N . VAL A 1 184 ? 15.750 -0.640 -10.315 1.00 57.53 184 VAL A N 1
ATOM 1338 C CA . VAL A 1 184 ? 16.251 -0.802 -8.939 1.00 57.53 184 VAL A CA 1
ATOM 1339 C C . VAL A 1 184 ? 16.874 -2.195 -8.739 1.00 57.53 184 VAL A C 1
ATOM 1341 O O . VAL A 1 184 ? 17.822 -2.345 -7.976 1.00 57.53 184 VAL A O 1
ATOM 1344 N N . GLY A 1 185 ? 16.393 -3.222 -9.451 1.00 51.66 185 GLY A N 1
ATOM 1345 C CA . GLY A 1 185 ? 16.842 -4.617 -9.312 1.00 51.66 185 GLY A CA 1
ATOM 1346 C C . GLY A 1 185 ? 18.184 -4.974 -9.968 1.00 51.66 185 GLY A C 1
ATOM 1347 O O . GLY A 1 185 ? 18.651 -6.098 -9.777 1.00 51.66 185 GLY A O 1
ATOM 1348 N N . GLY A 1 186 ? 18.801 -4.055 -10.721 1.00 38.81 186 GLY A N 1
ATOM 1349 C CA . GLY A 1 186 ? 19.977 -4.330 -11.556 1.00 38.81 186 GLY A CA 1
ATOM 1350 C C . GLY A 1 186 ? 19.660 -5.205 -12.787 1.00 38.81 186 GLY A C 1
ATOM 1351 O O . GLY A 1 186 ? 18.583 -5.799 -12.878 1.00 38.81 186 GLY A O 1
ATOM 1352 N N . PRO A 1 187 ? 20.567 -5.289 -13.781 1.00 31.86 187 PRO A N 1
ATOM 1353 C CA . PRO A 1 187 ? 20.321 -6.065 -14.991 1.00 31.86 187 PRO A CA 1
ATOM 1354 C C . PRO A 1 187 ? 20.221 -7.564 -14.678 1.00 31.86 187 PRO A C 1
ATOM 1356 O O . PRO A 1 187 ? 21.130 -8.157 -14.100 1.00 31.86 187 PRO A O 1
ATOM 1359 N N . ILE A 1 188 ? 19.145 -8.201 -15.145 1.00 38.75 188 ILE A N 1
ATOM 1360 C CA . ILE A 1 188 ? 19.091 -9.656 -15.319 1.00 38.75 188 ILE A CA 1
ATOM 1361 C C . ILE A 1 188 ? 19.952 -9.950 -16.552 1.00 38.75 188 ILE A C 1
ATOM 1363 O O . ILE A 1 188 ? 19.478 -9.857 -17.683 1.00 38.75 188 ILE A O 1
ATOM 1367 N N . THR A 1 189 ? 21.248 -10.192 -16.370 1.00 29.05 189 THR A N 1
ATOM 1368 C CA . THR A 1 189 ? 22.159 -10.442 -17.493 1.00 29.05 189 THR A CA 1
ATOM 1369 C C . THR A 1 189 ? 21.744 -11.707 -18.259 1.00 29.05 189 THR A C 1
ATOM 1371 O O . THR A 1 189 ? 21.615 -12.778 -17.661 1.00 29.05 189 THR A O 1
ATOM 1374 N N . PRO A 1 190 ? 21.571 -11.648 -19.595 1.00 32.72 190 PRO A N 1
ATOM 1375 C CA . PRO A 1 190 ? 21.406 -12.835 -20.418 1.00 32.72 190 PRO A CA 1
ATOM 1376 C C . PRO A 1 190 ? 22.798 -13.355 -20.787 1.00 32.72 190 PRO A C 1
ATOM 1378 O O . PRO A 1 190 ? 23.282 -13.140 -21.892 1.00 32.72 190 PRO A O 1
ATOM 1381 N N . SER A 1 191 ? 23.502 -13.977 -19.843 1.00 31.27 191 SER A N 1
ATOM 1382 C CA . SER A 1 191 ? 24.784 -14.621 -20.142 1.00 31.27 191 SER A CA 1
ATOM 1383 C C . SER A 1 191 ? 25.142 -15.664 -19.086 1.00 31.27 191 SER A C 1
ATOM 1385 O O . SER A 1 191 ? 25.351 -15.330 -17.927 1.00 31.27 191 SER A O 1
ATOM 1387 N N . GLY A 1 192 ? 25.168 -16.924 -19.531 1.00 32.78 192 GLY A N 1
ATOM 1388 C CA . GLY A 1 192 ? 26.003 -18.027 -19.044 1.00 32.78 192 GLY A CA 1
ATOM 1389 C C . GLY A 1 192 ? 26.154 -18.254 -17.534 1.00 32.78 192 GLY A C 1
ATOM 1390 O O . GLY A 1 192 ? 26.923 -17.580 -16.867 1.00 32.78 192 GLY A O 1
ATOM 1391 N N . ASN A 1 193 ? 25.558 -19.347 -17.046 1.00 32.50 193 ASN A N 1
ATOM 1392 C CA . ASN A 1 193 ? 26.003 -20.096 -15.858 1.00 32.50 193 ASN A CA 1
ATOM 1393 C C . ASN A 1 193 ? 26.109 -19.345 -14.513 1.00 32.50 193 ASN A C 1
ATOM 1395 O O . ASN A 1 193 ? 27.000 -19.629 -13.716 1.00 32.50 193 ASN A O 1
ATOM 1399 N N . ALA A 1 194 ? 25.134 -18.497 -14.186 1.00 27.86 194 ALA A N 1
ATOM 1400 C CA . ALA A 1 194 ? 24.813 -18.196 -12.788 1.00 27.86 194 ALA A CA 1
ATOM 1401 C C . ALA A 1 194 ? 23.606 -19.048 -12.338 1.00 27.86 194 ALA A C 1
ATOM 1403 O O . ALA A 1 194 ? 22.661 -19.215 -13.121 1.00 27.86 194 ALA A O 1
ATOM 1404 N N . PRO A 1 195 ? 23.598 -19.619 -11.115 1.00 26.22 195 PRO A N 1
ATOM 1405 C CA . PRO A 1 195 ? 22.435 -20.341 -10.612 1.00 26.22 195 PRO A CA 1
ATOM 1406 C C . PRO A 1 195 ? 21.212 -19.417 -10.640 1.00 26.22 195 PRO A C 1
ATOM 1408 O O . PRO A 1 195 ? 21.307 -18.233 -10.326 1.00 26.22 195 PRO A O 1
ATOM 1411 N N . ARG A 1 196 ? 20.065 -19.973 -11.048 1.00 26.70 196 ARG A N 1
ATOM 1412 C CA . ARG A 1 196 ? 18.755 -19.316 -11.228 1.00 26.70 196 ARG A CA 1
ATOM 1413 C C . ARG A 1 196 ? 18.138 -18.799 -9.911 1.00 26.70 196 ARG A C 1
ATOM 1415 O O . ARG A 1 196 ? 16.978 -19.073 -9.616 1.00 26.70 196 ARG A O 1
ATOM 1422 N N . SER A 1 197 ? 18.901 -18.091 -9.091 1.00 27.45 197 SER A N 1
ATOM 1423 C CA . SER A 1 197 ? 18.519 -17.667 -7.748 1.00 27.45 197 SER A CA 1
ATOM 1424 C C . SER A 1 197 ? 18.919 -16.216 -7.496 1.00 27.45 197 SER A C 1
ATOM 1426 O O . SER A 1 197 ? 19.730 -15.925 -6.624 1.00 27.45 197 SER A O 1
ATOM 1428 N N . CYS A 1 198 ? 18.327 -15.287 -8.238 1.00 24.98 198 CYS A N 1
ATOM 1429 C CA . CYS A 1 198 ? 18.277 -13.876 -7.859 1.00 24.98 198 CYS A CA 1
ATOM 1430 C C . CYS A 1 198 ? 16.831 -13.548 -7.466 1.00 24.98 198 CYS A C 1
ATOM 1432 O O . CYS A 1 198 ? 15.998 -13.114 -8.258 1.00 24.98 198 CYS A O 1
ATOM 1434 N N . TRP A 1 199 ? 16.521 -13.881 -6.214 1.00 28.25 199 TRP A N 1
ATOM 1435 C CA . TRP A 1 199 ? 15.250 -13.618 -5.554 1.00 28.25 199 TRP A CA 1
ATOM 1436 C C . TRP A 1 199 ? 15.175 -12.147 -5.140 1.00 28.25 199 TRP A C 1
ATOM 1438 O O . TRP A 1 199 ? 15.381 -11.818 -3.977 1.00 28.25 199 TRP A O 1
ATOM 1448 N N . THR A 1 200 ? 14.843 -11.251 -6.064 1.00 28.44 200 THR A N 1
ATOM 1449 C CA . THR A 1 200 ? 14.477 -9.872 -5.701 1.00 28.44 200 THR A CA 1
ATOM 1450 C C . THR A 1 200 ? 12.968 -9.828 -5.477 1.00 28.44 200 THR A C 1
ATOM 1452 O O . THR A 1 200 ? 12.181 -9.395 -6.323 1.00 28.44 200 THR A O 1
ATOM 1455 N N . ALA A 1 201 ? 12.531 -10.385 -4.345 1.00 28.22 201 ALA A N 1
ATOM 1456 C CA . ALA A 1 201 ? 11.127 -10.431 -3.953 1.00 28.22 201 ALA A CA 1
ATOM 1457 C C . ALA A 1 201 ? 10.672 -9.065 -3.427 1.00 28.22 201 ALA A C 1
ATOM 1459 O O . ALA A 1 201 ? 10.356 -8.909 -2.252 1.00 28.22 201 ALA A O 1
ATOM 1460 N N . TRP A 1 202 ? 10.596 -8.073 -4.313 1.00 32.38 202 TRP A N 1
ATOM 1461 C CA . TRP A 1 202 ? 9.806 -6.888 -4.020 1.00 32.38 202 TRP A CA 1
ATOM 1462 C C . TRP A 1 202 ? 8.328 -7.250 -4.047 1.00 32.38 202 TRP A C 1
ATOM 1464 O O . TRP A 1 202 ? 7.764 -7.652 -5.069 1.00 32.38 202 TRP A O 1
ATOM 1474 N N . ARG A 1 203 ? 7.734 -7.171 -2.864 1.00 43.75 203 ARG A N 1
ATOM 1475 C CA . ARG A 1 203 ? 6.364 -7.553 -2.564 1.00 43.75 203 ARG A CA 1
ATOM 1476 C C . ARG A 1 203 ? 5.525 -6.280 -2.562 1.00 43.75 203 ARG A C 1
ATOM 1478 O O . ARG A 1 203 ? 5.438 -5.585 -1.557 1.00 43.75 203 ARG A O 1
ATOM 1485 N N . CYS A 1 204 ? 4.947 -5.959 -3.715 1.00 40.56 204 CYS A N 1
ATOM 1486 C CA . CYS A 1 204 ? 3.975 -4.879 -3.814 1.00 40.56 204 CYS A CA 1
ATOM 1487 C C . CYS A 1 204 ? 2.602 -5.413 -3.393 1.00 40.56 204 CYS A C 1
ATOM 1489 O O . CYS A 1 204 ? 2.063 -6.323 -4.029 1.00 40.56 204 CYS A O 1
ATOM 1491 N N . LEU A 1 205 ? 2.049 -4.864 -2.312 1.00 48.88 205 LEU A N 1
ATOM 1492 C CA . LEU A 1 205 ? 0.647 -5.054 -1.965 1.00 48.88 205 LEU A CA 1
ATOM 1493 C C . LEU A 1 205 ? -0.149 -4.020 -2.745 1.00 48.88 205 LEU A C 1
ATOM 1495 O O . LEU A 1 205 ? -0.247 -2.854 -2.361 1.00 48.88 205 LEU A O 1
ATOM 1499 N N . VAL A 1 206 ? -0.694 -4.465 -3.870 1.00 50.12 206 VAL A N 1
ATOM 1500 C CA . VAL A 1 206 ? -1.617 -3.657 -4.648 1.00 50.12 206 VAL A CA 1
ATOM 1501 C C . VAL A 1 206 ? -3.003 -3.843 -4.053 1.00 50.12 206 VAL A C 1
ATOM 1503 O O . VAL A 1 206 ? -3.517 -4.959 -3.999 1.00 50.12 206 VAL A O 1
ATOM 1506 N N . THR A 1 207 ? -3.605 -2.757 -3.581 1.00 40.19 207 THR A N 1
ATOM 1507 C CA . THR A 1 207 ? -4.954 -2.801 -3.008 1.00 40.19 207 THR A CA 1
ATOM 1508 C C . THR A 1 207 ? -5.904 -2.012 -3.896 1.00 40.19 207 THR A C 1
ATOM 1510 O O . THR A 1 207 ? -5.711 -0.828 -4.170 1.00 40.19 207 THR A O 1
ATOM 1513 N N . GLY A 1 208 ? -6.935 -2.703 -4.370 1.00 30.95 208 GLY A N 1
ATOM 1514 C CA . GLY A 1 208 ? -8.113 -2.122 -4.996 1.00 30.95 208 GLY A CA 1
ATOM 1515 C C . GLY A 1 208 ? -9.323 -2.624 -4.222 1.00 30.95 208 GLY A C 1
ATOM 1516 O O . GLY A 1 208 ? -9.411 -3.816 -3.921 1.00 30.95 208 GLY A O 1
ATOM 1517 N N . TRP A 1 209 ? -10.225 -1.725 -3.842 1.00 30.53 209 TRP A N 1
ATOM 1518 C CA . TRP A 1 209 ? -11.421 -2.076 -3.083 1.00 30.53 209 TRP A CA 1
ATOM 1519 C C . TRP A 1 209 ? -12.662 -1.539 -3.780 1.00 30.53 209 TRP A C 1
ATOM 1521 O O . TRP A 1 209 ? -12.635 -0.468 -4.386 1.00 30.53 209 TRP A O 1
ATOM 1531 N N . THR A 1 210 ? -13.739 -2.314 -3.684 1.00 23.69 210 THR A N 1
ATOM 1532 C CA . THR A 1 210 ? -15.064 -1.998 -4.214 1.00 23.69 210 THR A CA 1
ATOM 1533 C C . THR A 1 210 ? -16.094 -2.350 -3.144 1.00 23.69 210 THR A C 1
ATOM 1535 O O . THR A 1 210 ? -16.294 -3.532 -2.854 1.00 23.69 210 THR A O 1
ATOM 1538 N N . THR A 1 211 ? -16.748 -1.350 -2.561 1.00 23.28 211 THR A N 1
ATOM 1539 C CA . THR A 1 211 ? -17.989 -1.525 -1.798 1.00 23.28 211 THR A CA 1
ATOM 1540 C C . THR A 1 211 ? -19.173 -1.496 -2.756 1.00 23.28 211 THR A C 1
ATOM 1542 O O . THR A 1 211 ? -19.280 -0.622 -3.613 1.00 23.28 211 THR A O 1
ATOM 1545 N N . TRP A 1 212 ? -20.070 -2.469 -2.610 1.00 21.78 212 TRP A N 1
ATOM 1546 C CA . TRP A 1 212 ? -21.417 -2.431 -3.169 1.00 21.78 212 TRP A CA 1
ATOM 1547 C C . TRP A 1 212 ? -22.384 -2.592 -1.999 1.00 21.78 212 TRP A C 1
ATOM 1549 O O . TRP A 1 212 ? -22.351 -3.609 -1.305 1.00 21.78 212 TRP A O 1
ATOM 1559 N N . TRP A 1 213 ? -23.231 -1.588 -1.783 1.00 19.66 213 TRP A N 1
ATOM 1560 C CA . TRP A 1 213 ? -24.425 -1.709 -0.957 1.00 19.66 213 TRP A CA 1
ATOM 1561 C C . TRP A 1 213 ? -25.575 -1.001 -1.666 1.00 19.66 213 TRP A C 1
ATOM 1563 O O . TRP A 1 213 ? -25.559 0.213 -1.840 1.00 19.66 213 TRP A O 1
ATOM 1573 N N . ALA A 1 214 ? -26.559 -1.788 -2.090 1.00 19.58 214 ALA A N 1
ATOM 1574 C CA . ALA A 1 214 ? -27.909 -1.344 -2.390 1.00 19.58 214 ALA A CA 1
ATOM 1575 C C . ALA A 1 214 ? -28.846 -2.537 -2.144 1.00 19.58 214 ALA A C 1
ATOM 1577 O O . ALA A 1 214 ? -28.855 -3.506 -2.897 1.00 19.58 214 ALA A O 1
ATOM 1578 N N . SER A 1 215 ? -29.571 -2.467 -1.025 1.00 21.97 215 SER A N 1
ATOM 1579 C CA . SER A 1 215 ? -30.982 -2.850 -0.895 1.00 21.97 215 SER A CA 1
ATOM 1580 C C . SER A 1 215 ? -31.490 -4.066 -1.688 1.00 21.97 215 SER A C 1
ATOM 1582 O O . SER A 1 215 ? -31.810 -3.961 -2.869 1.00 21.97 215 SER A O 1
ATOM 1584 N N . SER A 1 216 ? -31.754 -5.171 -0.986 1.00 22.91 216 SER A N 1
ATOM 1585 C CA . SER A 1 216 ? -32.998 -5.943 -1.165 1.00 22.91 216 SER A CA 1
ATOM 1586 C C . SER A 1 216 ? -33.249 -6.820 0.054 1.00 22.91 216 SER A C 1
ATOM 1588 O O . SER A 1 216 ? -33.097 -8.036 0.044 1.00 22.91 216 SER A O 1
ATOM 1590 N N . GLN A 1 217 ? -33.675 -6.153 1.119 1.00 25.61 217 GLN A N 1
ATOM 1591 C CA . GLN A 1 217 ? -34.500 -6.746 2.159 1.00 25.61 217 GLN A CA 1
ATOM 1592 C C . GLN A 1 217 ? -35.940 -6.299 1.874 1.00 25.61 217 GLN A C 1
ATOM 1594 O O . GLN A 1 217 ? -36.499 -5.480 2.587 1.00 25.61 217 GLN A O 1
ATOM 1599 N N . ALA A 1 218 ? -36.472 -6.740 0.728 1.00 26.50 218 ALA A N 1
ATOM 1600 C CA . ALA A 1 218 ? -37.857 -6.526 0.297 1.00 26.50 218 ALA A CA 1
ATOM 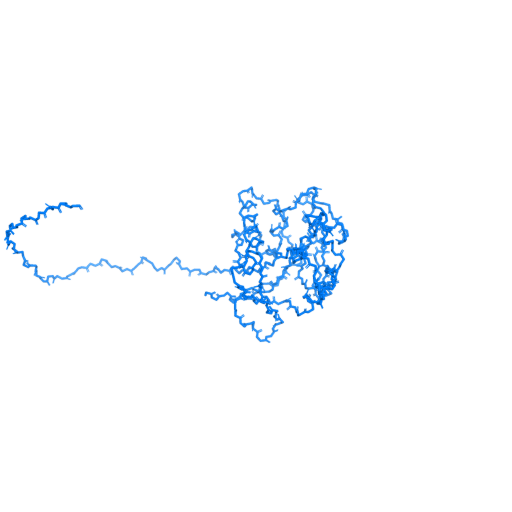1601 C C . ALA A 1 218 ? -38.205 -7.428 -0.909 1.00 26.50 218 ALA A C 1
ATOM 1603 O O . ALA A 1 218 ? -38.578 -6.931 -1.963 1.00 26.50 218 ALA A O 1
ATOM 1604 N N . ALA A 1 219 ? -38.026 -8.748 -0.787 1.00 25.97 219 ALA A N 1
ATOM 1605 C CA . ALA A 1 219 ? -38.631 -9.744 -1.686 1.00 25.97 219 ALA A CA 1
ATOM 1606 C C . ALA A 1 219 ? -38.452 -11.162 -1.110 1.00 25.97 219 ALA A C 1
ATOM 1608 O O . ALA A 1 219 ? -37.725 -11.979 -1.662 1.00 25.97 219 ALA A O 1
ATOM 1609 N N . CYS A 1 220 ? -39.073 -11.442 0.036 1.00 25.03 220 CYS A N 1
ATOM 1610 C CA . CYS A 1 220 ? -39.374 -12.824 0.449 1.00 25.03 220 CYS A CA 1
ATOM 1611 C C . CYS A 1 220 ? -40.661 -12.943 1.285 1.00 25.03 220 CYS A C 1
ATOM 1613 O O . CYS A 1 220 ? -41.158 -14.050 1.459 1.00 25.03 220 CYS A O 1
ATOM 1615 N N . ASP A 1 221 ? -41.273 -11.826 1.693 1.00 28.22 221 ASP A N 1
ATOM 1616 C CA . ASP A 1 221 ? -42.628 -11.801 2.249 1.00 28.22 221 ASP A CA 1
ATOM 1617 C C . ASP A 1 221 ? -43.629 -11.304 1.199 1.00 28.22 221 ASP A C 1
ATOM 1619 O O . ASP A 1 221 ? -44.025 -10.143 1.197 1.00 28.22 221 ASP A O 1
ATOM 1623 N N . SER A 1 222 ? -43.994 -12.164 0.242 1.00 28.84 222 SER A N 1
ATOM 1624 C CA . SER A 1 222 ? -45.292 -12.121 -0.468 1.00 28.84 222 SER A CA 1
ATOM 1625 C C . SER A 1 222 ? -45.373 -13.182 -1.572 1.00 28.84 222 SER A C 1
ATOM 1627 O O . SER A 1 222 ? -44.968 -12.949 -2.702 1.00 28.84 222 SER A O 1
ATOM 1629 N N . ALA A 1 223 ? -45.927 -14.345 -1.209 1.00 28.12 223 ALA A N 1
ATOM 1630 C CA . ALA A 1 223 ? -46.667 -15.333 -2.019 1.00 28.12 223 ALA A CA 1
ATOM 1631 C C . ALA A 1 223 ? -46.311 -16.737 -1.490 1.00 28.12 223 ALA A C 1
ATOM 1633 O O . ALA A 1 223 ? -45.166 -17.146 -1.543 1.00 28.12 223 ALA A O 1
ATOM 1634 N N . SER A 1 224 ? -47.199 -17.588 -0.984 1.00 28.86 224 SER A N 1
ATOM 1635 C CA . SER A 1 224 ? -48.653 -17.624 -1.062 1.00 28.86 224 SER A CA 1
ATOM 1636 C C . SER A 1 224 ? -49.170 -18.709 -0.092 1.00 28.86 224 SER A C 1
ATOM 1638 O O . SER A 1 224 ? -48.754 -19.862 -0.141 1.00 28.86 224 SER A O 1
ATOM 1640 N N . ARG A 1 225 ? -50.102 -18.349 0.799 1.00 30.52 225 ARG A N 1
ATOM 1641 C CA . ARG A 1 225 ? -51.230 -19.224 1.190 1.00 30.52 225 ARG A CA 1
ATOM 1642 C C . ARG A 1 225 ? -52.337 -18.840 0.188 1.00 30.52 225 ARG A C 1
ATOM 1644 O O . ARG A 1 225 ? -52.509 -17.652 -0.041 1.00 30.52 225 ARG A O 1
ATOM 1651 N N . SER A 1 226 ? -53.111 -19.692 -0.480 1.00 31.19 226 SER A N 1
ATOM 1652 C CA . SER A 1 226 ? -53.776 -20.942 -0.091 1.00 31.19 226 SER A CA 1
ATOM 1653 C C . SER A 1 226 ? -54.470 -21.564 -1.353 1.00 31.19 226 SER A C 1
ATOM 1655 O O . SER A 1 226 ? -54.100 -21.176 -2.459 1.00 31.19 226 SER A O 1
ATOM 1657 N N . PRO A 1 227 ? -55.408 -22.543 -1.279 1.00 52.53 227 PRO A N 1
ATOM 1658 C CA . PRO A 1 227 ? -55.274 -23.855 -1.916 1.00 52.53 227 PRO A CA 1
ATOM 1659 C C . PRO A 1 227 ? -56.283 -24.142 -3.051 1.00 52.53 227 PRO A C 1
ATOM 1661 O O . PRO A 1 227 ? -57.273 -23.434 -3.209 1.00 52.53 227 PRO A O 1
ATOM 1664 N N . ARG A 1 228 ? -56.064 -25.250 -3.780 1.00 32.03 228 ARG A N 1
ATOM 1665 C CA . ARG A 1 228 ? -57.022 -26.097 -4.552 1.00 32.03 228 ARG A CA 1
ATOM 1666 C C . ARG A 1 228 ? -56.188 -27.083 -5.401 1.00 32.03 228 ARG A C 1
ATOM 1668 O O . ARG A 1 228 ? -55.123 -26.696 -5.848 1.00 32.03 228 ARG A O 1
ATOM 1675 N N . ARG A 1 229 ? -56.582 -28.297 -5.797 1.00 30.53 229 ARG A N 1
ATOM 1676 C CA . ARG A 1 229 ? -57.315 -29.448 -5.232 1.00 30.53 229 ARG A CA 1
ATOM 1677 C C . ARG A 1 229 ? -57.114 -30.582 -6.292 1.00 30.53 229 ARG A C 1
ATOM 1679 O O . ARG A 1 229 ? -57.621 -30.395 -7.386 1.00 30.53 229 ARG A O 1
ATOM 1686 N N . TRP A 1 230 ? -56.474 -31.713 -5.924 1.00 27.66 230 TRP A N 1
ATOM 1687 C CA . TRP A 1 230 ? -56.666 -33.129 -6.392 1.00 27.66 230 TRP A CA 1
ATOM 1688 C C . TRP A 1 230 ? -56.384 -33.532 -7.874 1.00 27.66 230 TRP A C 1
ATOM 1690 O O . TRP A 1 230 ? -56.373 -32.640 -8.713 1.00 27.66 230 TRP A O 1
ATOM 1700 N N . PRO A 1 231 ? -56.228 -34.839 -8.258 1.00 39.34 231 PRO A N 1
ATOM 1701 C CA . PRO A 1 231 ? -56.347 -36.114 -7.509 1.00 39.34 231 PRO A CA 1
ATOM 1702 C C . PRO A 1 231 ? -55.130 -37.093 -7.755 1.00 39.34 231 PRO A C 1
ATOM 1704 O O . PRO A 1 231 ? -54.029 -36.584 -7.950 1.00 39.34 231 PRO A O 1
ATOM 1707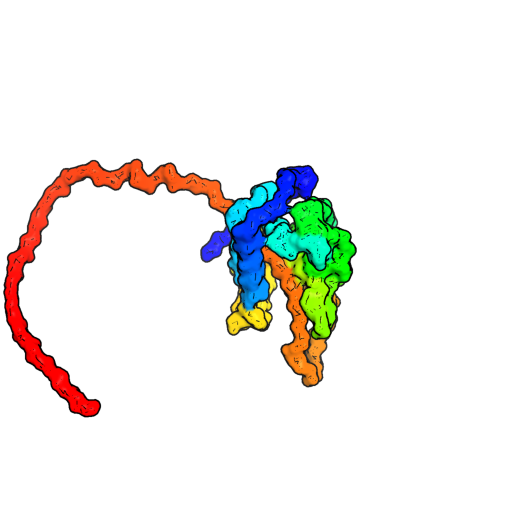 N N . PRO A 1 232 ? -55.205 -38.449 -7.631 1.00 42.88 232 PRO A N 1
ATOM 1708 C CA . PRO A 1 232 ? -54.436 -39.188 -6.626 1.00 42.88 232 PRO A CA 1
ATOM 1709 C C . PRO A 1 232 ? -53.436 -40.237 -7.171 1.00 42.88 232 PRO A C 1
ATOM 1711 O O . PRO A 1 232 ? -53.402 -40.601 -8.342 1.00 42.88 232 PRO A O 1
ATOM 1714 N N . ILE A 1 233 ? -52.640 -40.748 -6.234 1.00 41.59 233 ILE A N 1
ATOM 1715 C CA . ILE A 1 233 ? -51.658 -41.838 -6.337 1.00 41.59 233 ILE A CA 1
ATOM 1716 C C . ILE A 1 233 ? -52.358 -43.202 -6.506 1.00 41.59 233 ILE A C 1
ATOM 1718 O O . ILE A 1 233 ? -53.327 -43.451 -5.786 1.00 41.59 233 ILE A O 1
ATOM 1722 N N . PRO A 1 234 ? -51.803 -44.159 -7.273 1.00 35.34 234 PRO A N 1
ATOM 1723 C CA . PRO A 1 234 ? -52.005 -45.577 -7.014 1.00 35.34 234 PRO A CA 1
ATOM 1724 C C . PRO A 1 234 ? -50.833 -46.158 -6.205 1.00 35.34 234 PRO A C 1
ATOM 1726 O O . PRO A 1 234 ? -49.673 -46.112 -6.611 1.00 35.34 234 PRO A O 1
ATOM 1729 N N . ARG A 1 235 ? -51.159 -46.719 -5.034 1.00 37.91 235 ARG A N 1
ATOM 1730 C CA . ARG A 1 235 ? -50.336 -47.703 -4.314 1.00 37.91 235 ARG A CA 1
ATOM 1731 C C . ARG A 1 235 ? -50.749 -49.106 -4.760 1.00 37.91 235 ARG A C 1
ATOM 1733 O O . ARG A 1 235 ? -51.941 -49.338 -4.912 1.00 37.91 235 ARG A O 1
ATOM 1740 N N . CYS A 1 236 ? -49.783 -50.018 -4.859 1.00 28.69 236 CYS A N 1
ATOM 1741 C CA . CYS A 1 236 ? -49.817 -51.424 -4.403 1.00 28.69 236 CYS A CA 1
ATOM 1742 C C . CYS A 1 236 ? -48.486 -52.078 -4.826 1.00 28.69 236 CYS A C 1
ATOM 1744 O O . CYS A 1 236 ? -48.038 -51.862 -5.945 1.00 28.69 236 CYS A O 1
ATOM 1746 N N . CYS A 1 237 ? -47.695 -52.624 -3.888 1.00 30.58 237 CYS A N 1
ATOM 1747 C CA . CYS A 1 237 ? -47.629 -54.064 -3.546 1.00 30.58 237 CYS A CA 1
ATOM 1748 C C . CYS A 1 237 ? -47.231 -54.915 -4.773 1.00 30.58 237 CYS A C 1
ATOM 1750 O O . CYS A 1 237 ? -47.857 -54.803 -5.811 1.00 30.58 237 CYS A O 1
ATOM 1752 N N . SER A 1 238 ? -46.228 -55.793 -4.773 1.00 29.91 238 SER A N 1
ATOM 1753 C CA . SER A 1 238 ? -45.690 -56.649 -3.713 1.00 29.91 238 SER A CA 1
ATOM 1754 C C . SER A 1 238 ? -44.494 -57.456 -4.258 1.00 29.91 238 SER A C 1
ATOM 1756 O O . SER A 1 238 ? -44.425 -57.716 -5.452 1.00 29.91 238 SER A O 1
ATOM 1758 N N . SER A 1 239 ? -43.631 -57.916 -3.341 1.00 31.44 239 SER A N 1
ATOM 1759 C CA . SER A 1 239 ? -42.889 -59.196 -3.359 1.00 31.44 239 SER A CA 1
ATOM 1760 C C . SER A 1 239 ? -42.046 -59.584 -4.590 1.00 31.44 239 SER A C 1
ATOM 1762 O O . SER A 1 239 ? -42.573 -59.856 -5.662 1.00 31.44 239 SER A O 1
ATOM 1764 N N . THR A 1 240 ? -40.762 -59.894 -4.384 1.00 36.38 240 THR A N 1
ATOM 1765 C CA . THR A 1 240 ? -40.276 -61.283 -4.192 1.00 36.38 240 THR A CA 1
ATOM 1766 C C . THR A 1 240 ? -38.743 -61.325 -4.252 1.00 36.38 240 THR A C 1
ATOM 1768 O O . THR A 1 240 ? -38.096 -60.707 -5.086 1.00 36.38 240 THR A O 1
ATOM 1771 N N . SER A 1 241 ? -38.182 -62.087 -3.320 1.00 35.69 241 SER A N 1
ATOM 1772 C CA . SER A 1 241 ? -36.790 -62.506 -3.161 1.00 35.69 241 SER A CA 1
ATOM 1773 C C . SER A 1 241 ? -35.989 -62.811 -4.439 1.00 35.69 241 SER A C 1
ATOM 1775 O O . SER A 1 241 ? -36.492 -63.515 -5.314 1.00 35.69 241 SER A O 1
ATOM 1777 N N . ARG A 1 242 ? -34.672 -62.552 -4.401 1.00 36.38 242 ARG A N 1
ATOM 1778 C CA . ARG A 1 242 ? -33.646 -63.620 -4.447 1.00 36.38 242 ARG A CA 1
ATOM 1779 C C . ARG A 1 242 ? -32.260 -63.110 -4.037 1.00 36.38 242 ARG A C 1
ATOM 1781 O O . ARG A 1 242 ? -31.719 -62.173 -4.605 1.00 36.38 242 ARG A O 1
ATOM 1788 N N . ARG A 1 243 ? -31.700 -63.797 -3.037 1.00 37.97 243 ARG A N 1
ATOM 1789 C CA . ARG A 1 243 ? -30.278 -63.826 -2.669 1.00 37.97 243 ARG A CA 1
ATOM 1790 C C . ARG A 1 243 ? -29.453 -64.507 -3.767 1.00 37.97 243 ARG A C 1
ATOM 1792 O O . ARG A 1 243 ? -29.974 -65.424 -4.402 1.00 37.97 243 ARG A O 1
ATOM 1799 N N . ARG A 1 244 ? -28.165 -64.153 -3.842 1.00 36.31 244 ARG A N 1
ATOM 1800 C CA . ARG A 1 244 ? -26.948 -64.990 -4.038 1.00 36.31 244 ARG A CA 1
ATOM 1801 C C . ARG A 1 244 ? -25.851 -64.087 -4.621 1.00 36.31 244 ARG A C 1
ATOM 1803 O O . ARG A 1 244 ? -26.167 -63.190 -5.381 1.00 36.31 244 ARG A O 1
ATOM 1810 N N . ALA A 1 245 ? -24.564 -64.282 -4.398 1.00 35.38 245 ALA A N 1
ATOM 1811 C CA . ALA A 1 245 ? -23.789 -64.935 -3.356 1.00 35.38 245 ALA A CA 1
ATOM 1812 C C . ALA A 1 245 ? -22.353 -64.444 -3.593 1.00 35.38 245 ALA A C 1
ATOM 1814 O O . ALA A 1 245 ? -21.937 -64.240 -4.730 1.00 35.38 245 ALA A O 1
ATOM 1815 N N . TRP A 1 246 ? -21.633 -64.241 -2.504 1.00 34.41 246 TRP A N 1
ATOM 1816 C CA . TRP A 1 246 ? -20.199 -64.007 -2.461 1.00 34.41 246 TRP A CA 1
ATOM 1817 C C . TRP A 1 246 ? -19.465 -65.314 -2.805 1.00 34.41 246 TRP A C 1
ATOM 1819 O O . TRP A 1 246 ? -19.851 -66.359 -2.283 1.00 34.41 246 TRP A O 1
ATOM 1829 N N . THR A 1 247 ? -18.385 -65.254 -3.585 1.00 36.50 247 THR A N 1
ATOM 1830 C CA . THR A 1 247 ? -17.294 -66.245 -3.526 1.00 36.50 247 THR A CA 1
ATOM 1831 C C . THR A 1 247 ? -15.951 -65.562 -3.798 1.00 36.50 247 THR A C 1
ATOM 1833 O O . THR A 1 247 ? -15.886 -64.754 -4.727 1.00 36.50 247 THR A O 1
ATOM 1836 N N . PRO A 1 248 ? -14.900 -65.882 -3.022 1.00 56.12 248 PRO A N 1
ATOM 1837 C CA . PRO A 1 248 ? -13.576 -65.280 -3.130 1.00 56.12 248 PRO A CA 1
ATOM 1838 C C . PRO A 1 248 ? -12.612 -66.133 -3.967 1.00 56.12 248 PRO A C 1
ATOM 1840 O O . PRO A 1 248 ? -12.780 -67.352 -4.067 1.00 56.12 248 PRO A O 1
ATOM 1843 N N . ARG A 1 249 ? -11.556 -65.493 -4.473 1.00 46.53 249 ARG A N 1
ATOM 1844 C CA . ARG A 1 249 ? -10.192 -66.030 -4.561 1.00 46.53 249 ARG A CA 1
ATOM 1845 C C . ARG A 1 249 ? -9.206 -64.889 -4.376 1.00 46.53 249 ARG A C 1
ATOM 1847 O O . ARG A 1 249 ? -9.523 -63.786 -4.871 1.00 46.53 249 ARG A O 1
#

Secondary structure (DSSP, 8-state):
------PPPPPPGGGS----PPPHHHHHHHHHHHHHHHHSTTPPPPPPTTSS-TTS-TTHHHHHHH--TTS-EEEE--SSS--HHHHHHHHHHHH-PPB--GGG-SEEEESS--GGGGGS-B--SS-GGGB-EEEEE-SEEESS---TTS-EEEEEE-STT-SS-EEEEEET--HHHHHHHHHHT------S---S--------EEE----------SSSS-----------PPP--------------

Solvent-accessible surface area (backbone atoms only — not comparable to full-atom values): 15456 Å² total; per-residue (Å²): 136,88,76,87,56,85,58,74,81,77,56,56,53,89,73,44,74,90,78,70,68,59,54,69,69,58,24,49,50,35,46,50,31,51,52,49,31,70,55,23,56,64,50,88,59,73,68,60,84,78,68,52,60,90,63,46,66,69,40,49,46,59,50,61,48,72,38,29,67,88,35,23,29,18,35,35,50,16,96,92,39,68,47,20,43,61,38,35,54,56,48,21,72,54,39,53,19,40,79,41,60,44,61,68,13,38,33,35,35,24,65,35,75,33,79,62,64,59,48,40,27,68,43,42,96,93,43,50,87,57,23,29,35,40,26,35,32,42,53,35,63,44,86,62,86,60,64,92,90,52,56,54,31,77,43,82,44,67,54,90,56,31,93,72,64,32,63,34,30,35,25,55,38,51,70,62,61,57,50,48,56,46,65,64,70,51,85,85,73,94,67,83,94,68,80,99,73,83,80,79,78,73,52,67,49,73,36,55,78,75,90,86,87,79,89,79,94,78,84,84,91,82,87,81,90,83,92,86,80,89,87,86,85,87,86,78,89,79,89,81,90,82,89,87,79,90,82,88,133

Sequence (249 aa):
MTLTATTPPCTAPNDWPTLRALPGDTSQQVFRACLTALARPGMVTRLPAGCVPDSVPAVVAPVLALTDLMTPLTGLDAAEVPGAREAADLLARVTGAKVREPARARFALAFAESAEMTDLSLGSHWSPEFGALLCQRVTGLGDTTAPNDRPALRLRLTGPGVKVNADLTVTGLTPRFVELRAGVGGPITPSGNAPRSCWTAWRCLVTGWTTWWASSQAACDSASRSPRRWPPIPRCCSSTSRRRAWTPR

Organism: NCBI:txid648752